Protein AF-A0A2V1AKD6-F1 (afdb_monomer)

Mean predicted aligned error: 15.23 Å

Nearest PDB structures (foldseek):
  8qah-assembly2_B  TM=4.563E-01  e=3.658E+00  synthetic construct
  8qah-assembly1_A  TM=4.554E-01  e=5.773E+00  synthetic construct
  6d5k-assembly1_A  TM=1.851E-01  e=7.225E-01  Homo sapiens
  8jd0-assembly1_3  TM=2.237E-01  e=1.545E+00  Homo sapiens

Sequence (235 aa):
MRSYTVERVPPPSRPYFGRFLFFSFIGTLVLFNVVLLSYLVEVKSNASMSTASITHKGPNHTDPKLVKCLEEYTRKLDLSKCGVNEDVQLFETLESIHETYSEALKIVPLKWYHAQSGLESPSNCQKFILPELDDFTELVKTVIREFSSAQHAVDNLEFIEASKKPDSFHSVRSVVAAKCKIWGMVSHTNDLVKRFETSVRMNDIEIATSTLWQILEASTFTRFTALLGKPNLEV

Radius of gyration: 28.09 Å; Cα contacts (8 Å, |Δi|>4): 185; chains: 1; bounding box: 47×87×91 Å

Secondary structure (DSSP, 8-state):
--------PPPPPTHHHHHHHHHHHHHHHHHHHHHHHHHHHHHHHHHHHHHHTTT--PPPTT-HHHHHHHHHHHHHTTGGG--------HHHHHHHHHHHHHHHHHTS-GGGTT-B---SS--HHHHHHSPP--BHHHHHHHHHHHHHHHHHHHHTTTT--------STT---SHHHHHHHHHHHHHHHHHHHHHHHHHHHTT-HHHHHHHHHHHHHHHHHHHHHHHTTS-----

pLDDT: mean 71.64, std 19.09, range [25.83, 95.94]

Foldseek 3Di:
DDDDDDDDDDDDDPPVVVVVVVVVVVVVVVVVVVVVVVVVVVVVVVVVVVVVVPPDPFDDLPDVLLVVLLVVVCVVLVLLPQDDPDPDPLLVLLVVLLVLLVVLVVLADPVQFFPFLAADPDDPNLVVGPDGDGGPNRLSVLLNVLSVLLSVLQVCLVVQDQDDDDDDPPRPNDSSSLVRSLVSLSVVLSVLSVQLSVCSVVVNSNSNSNSSSSNSVSSSSSNSSSCNSDDDPDD

Structure (mmCIF, N/CA/C/O backbone):
data_AF-A0A2V1AKD6-F1
#
_entry.id   AF-A0A2V1AKD6-F1
#
loop_
_atom_site.group_PDB
_atom_site.id
_atom_site.type_symbol
_atom_site.label_atom_id
_atom_site.label_alt_id
_atom_site.label_comp_id
_atom_site.label_asym_id
_atom_site.label_entity_id
_atom_site.label_seq_id
_atom_site.pdbx_PDB_ins_code
_atom_site.Cartn_x
_atom_site.Cartn_y
_atom_site.Cartn_z
_atom_site.occupancy
_atom_site.B_iso_or_equiv
_atom_site.auth_seq_id
_atom_site.auth_comp_id
_atom_site.auth_asym_id
_atom_site.auth_atom_id
_atom_site.pdbx_PDB_model_num
ATOM 1 N N . MET A 1 1 ? -13.078 69.649 68.044 1.00 37.91 1 MET A N 1
ATOM 2 C CA . MET A 1 1 ? -12.135 69.027 67.088 1.00 37.91 1 MET A CA 1
ATOM 3 C C . MET A 1 1 ? -12.756 67.728 66.591 1.00 37.91 1 MET A C 1
ATOM 5 O O . MET A 1 1 ? -13.088 66.898 67.423 1.00 37.91 1 MET A O 1
ATOM 9 N N . ARG A 1 2 ? -13.010 67.580 65.282 1.00 41.47 2 ARG A N 1
ATOM 10 C CA . ARG A 1 2 ? -13.513 66.322 64.696 1.00 41.47 2 ARG A CA 1
ATOM 11 C C . ARG A 1 2 ? -12.317 65.440 64.335 1.00 41.47 2 ARG A C 1
ATOM 13 O O . ARG A 1 2 ? -11.479 65.860 63.544 1.00 41.47 2 ARG A O 1
ATOM 20 N N . SER A 1 3 ? -12.233 64.256 64.933 1.00 42.75 3 SER A N 1
ATOM 21 C CA . SER A 1 3 ? -11.240 63.237 64.595 1.00 42.75 3 SER A CA 1
ATOM 22 C C . SER A 1 3 ? -11.700 62.468 63.357 1.00 42.75 3 SER A C 1
ATOM 24 O O . SER A 1 3 ? -12.740 61.813 63.393 1.00 42.75 3 SER A O 1
ATOM 26 N N . TYR A 1 4 ? -10.930 62.531 62.275 1.00 47.09 4 TYR A N 1
ATOM 27 C CA . TYR A 1 4 ? -11.087 61.617 61.148 1.00 47.09 4 TYR A CA 1
ATOM 28 C C . TYR A 1 4 ? -10.270 60.357 61.436 1.00 47.09 4 TYR A C 1
ATOM 30 O O . TYR A 1 4 ? -9.043 60.411 61.524 1.00 47.09 4 TYR A O 1
ATOM 38 N N . THR A 1 5 ? -10.939 59.223 61.612 1.00 50.12 5 THR A N 1
ATOM 39 C CA . THR A 1 5 ? -10.294 57.909 61.601 1.00 50.12 5 THR A CA 1
ATOM 40 C C . THR A 1 5 ? -9.961 57.541 60.160 1.00 50.12 5 THR A C 1
ATOM 42 O O . THR A 1 5 ? -10.856 57.299 59.356 1.00 50.12 5 THR A O 1
ATOM 45 N N . VAL A 1 6 ? -8.669 57.522 59.829 1.00 55.16 6 VAL A N 1
ATOM 46 C CA . VAL A 1 6 ? -8.166 56.953 58.573 1.00 55.16 6 VAL A CA 1
ATOM 47 C C . VAL A 1 6 ? -8.279 55.435 58.680 1.00 55.16 6 VAL A C 1
ATOM 49 O O . VAL A 1 6 ? -7.558 54.806 59.456 1.00 55.16 6 VAL A O 1
ATOM 52 N N . GLU A 1 7 ? -9.203 54.854 57.924 1.00 49.88 7 GLU A N 1
ATOM 53 C CA . GLU A 1 7 ? -9.370 53.408 57.821 1.00 49.88 7 GLU A CA 1
ATOM 54 C C . GLU A 1 7 ? -8.156 52.824 57.079 1.00 49.88 7 GLU A C 1
ATOM 56 O O . GLU A 1 7 ? -7.954 53.049 55.885 1.00 49.88 7 GLU A O 1
ATOM 61 N N . ARG A 1 8 ? -7.272 52.130 57.807 1.00 54.88 8 ARG A N 1
ATOM 62 C CA . ARG A 1 8 ? -6.141 51.418 57.200 1.00 54.88 8 ARG A CA 1
ATOM 63 C C . ARG A 1 8 ? -6.664 50.124 56.586 1.00 54.88 8 ARG A C 1
ATOM 65 O O . ARG A 1 8 ? -6.959 49.178 57.312 1.00 54.88 8 ARG A O 1
ATOM 72 N N . VAL A 1 9 ? -6.739 50.081 55.257 1.00 57.94 9 VAL A N 1
ATOM 73 C CA . VAL A 1 9 ? -6.980 48.845 54.500 1.00 57.94 9 VAL A CA 1
ATOM 74 C C . VAL A 1 9 ? -5.897 47.824 54.889 1.00 57.94 9 VAL A C 1
ATOM 76 O O . VAL A 1 9 ? -4.709 48.162 54.834 1.00 57.94 9 VAL A O 1
ATOM 79 N N . PRO A 1 10 ? -6.255 46.602 55.326 1.00 57.09 10 PRO A N 1
ATOM 80 C CA . PRO A 1 10 ? -5.264 45.598 55.690 1.00 57.09 10 PRO A CA 1
ATOM 81 C C . PRO A 1 10 ? -4.420 45.229 54.459 1.00 57.09 10 PRO A C 1
ATOM 83 O O . PRO A 1 10 ? -4.948 45.210 53.343 1.00 57.09 10 PRO A O 1
ATOM 86 N N . PRO A 1 11 ? -3.116 44.930 54.624 1.00 60.69 11 PRO A N 1
ATOM 87 C CA . PRO A 1 11 ? -2.287 44.509 53.502 1.00 60.69 11 PRO A CA 1
ATOM 88 C C . PRO A 1 11 ? -2.920 43.271 52.854 1.00 60.69 11 PRO A C 1
ATOM 90 O O . PRO A 1 11 ? -3.439 42.417 53.586 1.00 60.69 11 PRO A O 1
ATOM 93 N N . PRO A 1 12 ? -2.902 43.155 51.511 1.00 55.72 12 PRO A N 1
ATOM 94 C CA . PRO A 1 12 ? -3.456 41.995 50.836 1.00 55.72 12 PRO A CA 1
ATOM 95 C C . PRO A 1 12 ? -2.812 40.761 51.451 1.00 55.72 12 PRO A C 1
ATOM 97 O O . PRO A 1 12 ? -1.588 40.622 51.520 1.00 55.72 12 PRO A O 1
ATOM 100 N N . SER A 1 13 ? -3.670 39.923 52.016 1.00 55.91 13 SER A N 1
ATOM 101 C CA . SER A 1 13 ? -3.254 38.743 52.739 1.00 55.91 13 SER A CA 1
ATOM 102 C C . SER A 1 13 ? -2.339 37.903 51.835 1.00 55.91 13 SER A C 1
ATOM 104 O O . SER A 1 13 ? -2.512 37.807 50.616 1.00 55.91 13 SER A O 1
ATOM 106 N N . ARG A 1 14 ? -1.361 37.239 52.451 1.00 55.81 14 ARG A N 1
ATOM 107 C CA . ARG A 1 14 ? -0.392 36.358 51.788 1.00 55.81 14 ARG A CA 1
ATOM 108 C C . ARG A 1 14 ? -0.949 35.073 51.113 1.00 55.81 14 ARG A C 1
ATOM 110 O O . ARG A 1 14 ? -0.137 34.421 50.456 1.00 55.81 14 ARG A O 1
ATOM 117 N N . PRO A 1 15 ? -2.237 34.637 51.190 1.00 59.19 15 PRO A N 1
ATOM 118 C CA . PRO A 1 15 ? -2.616 33.340 50.632 1.00 59.19 15 PRO A CA 1
ATOM 119 C C . PRO A 1 15 ? -2.745 33.332 49.103 1.00 59.19 15 PRO A C 1
ATOM 121 O O . PRO A 1 15 ? -2.772 32.252 48.520 1.00 59.19 15 PRO A O 1
ATOM 124 N N . TYR A 1 16 ? -2.785 34.486 48.429 1.00 58.47 16 TYR A N 1
ATOM 125 C CA . TYR A 1 16 ? -2.881 34.529 46.963 1.00 58.47 16 TYR A CA 1
ATOM 126 C C . TYR A 1 16 ? -1.567 34.161 46.267 1.00 58.47 16 TYR A C 1
ATOM 128 O O . TYR A 1 16 ? -1.588 33.421 45.288 1.00 58.47 16 TYR A O 1
ATOM 136 N N . PHE A 1 17 ? -0.424 34.592 46.807 1.00 62.88 17 PHE A N 1
ATOM 137 C CA . PHE A 1 17 ? 0.888 34.265 46.240 1.00 62.88 17 PHE A CA 1
ATOM 138 C C . PHE A 1 17 ? 1.217 32.773 46.393 1.00 62.88 17 PHE A C 1
ATOM 140 O O . PHE A 1 17 ? 1.653 32.135 45.441 1.00 62.88 17 PHE A O 1
ATOM 147 N N . GLY A 1 18 ? 0.913 32.182 47.556 1.00 66.50 18 GLY A N 1
ATOM 148 C CA . GLY A 1 18 ? 1.082 30.741 47.776 1.00 66.50 18 GLY A CA 1
ATOM 149 C C . GLY A 1 18 ? 0.199 29.890 46.857 1.00 66.50 18 GLY A C 1
ATOM 150 O O . GLY A 1 18 ? 0.670 28.907 46.290 1.00 66.50 18 GLY A O 1
ATOM 151 N N . ARG A 1 19 ? -1.060 30.299 46.640 1.00 69.12 19 ARG A N 1
ATOM 152 C CA . ARG A 1 19 ? -1.965 29.626 45.692 1.00 69.12 19 ARG A CA 1
ATOM 153 C C . ARG A 1 19 ? -1.480 29.761 44.247 1.00 69.12 19 ARG A C 1
ATOM 155 O O . ARG A 1 19 ? -1.474 28.772 43.526 1.00 69.12 19 ARG A O 1
ATOM 162 N N . PHE A 1 20 ? -1.027 30.946 43.839 1.00 71.56 20 PHE A N 1
ATOM 163 C CA . PHE A 1 20 ? -0.491 31.182 42.496 1.00 71.56 20 PHE A CA 1
ATOM 164 C C . PHE A 1 20 ? 0.760 30.339 42.205 1.00 71.56 20 PHE A C 1
ATOM 166 O O . PHE A 1 20 ? 0.850 29.717 41.145 1.00 71.56 20 PHE A O 1
ATOM 173 N N . LEU A 1 21 ? 1.691 30.253 43.161 1.00 75.75 21 LEU A N 1
ATOM 174 C CA . LEU A 1 21 ? 2.875 29.399 43.039 1.00 75.75 21 LEU A CA 1
ATOM 175 C C . LEU A 1 21 ? 2.508 27.913 42.965 1.00 75.75 21 LEU A C 1
ATOM 177 O O . LEU A 1 21 ? 3.083 27.185 42.160 1.00 75.75 21 LEU A O 1
ATOM 181 N N . PHE A 1 22 ? 1.520 27.470 43.747 1.00 74.50 22 PHE A N 1
ATOM 182 C CA . PHE A 1 22 ? 1.052 26.085 43.726 1.00 74.50 22 PHE A CA 1
ATOM 183 C C . PHE A 1 22 ? 0.417 25.702 42.380 1.00 74.50 22 PHE A C 1
ATOM 185 O O . PHE A 1 22 ? 0.776 24.678 41.801 1.00 74.50 22 PHE A O 1
ATOM 192 N N . PHE A 1 23 ? -0.466 26.544 41.831 1.00 74.25 23 PHE A N 1
ATOM 193 C CA . PHE A 1 23 ? -1.059 26.301 40.510 1.00 74.25 23 PHE A CA 1
ATOM 194 C C . PHE A 1 23 ? -0.024 26.366 39.383 1.00 74.25 23 PHE A C 1
ATOM 196 O O . PHE A 1 23 ? -0.079 25.553 38.463 1.00 74.25 23 PHE A O 1
ATOM 203 N N . SER A 1 24 ? 0.952 27.271 39.479 1.00 74.56 24 SER A N 1
ATOM 204 C CA . SER A 1 24 ? 2.044 27.361 38.502 1.00 74.56 24 SER A CA 1
ATOM 205 C C . SER A 1 24 ? 2.930 26.113 38.524 1.00 74.56 24 SER A C 1
ATOM 207 O O . SER A 1 24 ? 3.295 25.613 37.465 1.00 74.56 24 SER A O 1
ATOM 209 N N . PHE A 1 25 ? 3.222 25.572 39.713 1.00 79.38 25 PHE A N 1
ATOM 210 C CA . PHE A 1 25 ? 4.002 24.343 39.882 1.00 79.38 25 PHE A CA 1
ATOM 211 C C . PHE A 1 25 ? 3.276 23.101 39.344 1.00 79.38 25 PHE A C 1
ATOM 213 O O . PHE A 1 25 ? 3.885 22.250 38.697 1.00 79.38 25 PHE A O 1
ATOM 220 N N . ILE A 1 26 ? 1.960 23.003 39.556 1.00 80.81 26 ILE A N 1
ATOM 221 C CA . ILE A 1 26 ? 1.153 21.933 38.953 1.00 80.81 26 ILE A CA 1
ATOM 222 C C . ILE A 1 26 ? 1.134 22.075 37.427 1.00 80.81 26 ILE A C 1
ATOM 224 O O . ILE A 1 26 ? 1.314 21.086 36.721 1.00 80.81 26 ILE A O 1
ATOM 228 N N . GLY A 1 27 ? 0.964 23.295 36.910 1.00 76.56 27 GLY A N 1
ATOM 229 C CA . GLY A 1 27 ? 0.963 23.558 35.470 1.00 76.56 27 GLY A CA 1
ATOM 230 C C . GLY A 1 27 ? 2.273 23.153 34.790 1.00 76.56 27 GLY A C 1
ATOM 231 O O . GLY A 1 27 ? 2.246 22.491 33.752 1.00 76.56 27 GLY A O 1
ATOM 232 N N . THR A 1 28 ? 3.421 23.473 35.393 1.00 81.88 28 THR A N 1
ATOM 233 C CA . THR A 1 28 ? 4.727 23.050 34.868 1.00 81.88 28 THR A CA 1
ATOM 234 C C . THR A 1 28 ? 4.947 21.547 34.981 1.00 81.88 28 THR A C 1
ATOM 236 O O . THR A 1 28 ? 5.500 20.969 34.050 1.00 81.88 28 THR A O 1
ATOM 239 N N . LEU A 1 29 ? 4.477 20.885 36.043 1.00 78.81 29 LEU A N 1
ATOM 240 C CA . LEU A 1 29 ? 4.522 19.421 36.136 1.00 78.81 29 LEU A CA 1
ATOM 241 C C . LEU A 1 29 ? 3.675 18.743 35.054 1.00 78.81 29 LEU A C 1
ATOM 243 O O . LEU A 1 29 ? 4.110 17.744 34.483 1.00 78.81 29 LEU A O 1
ATOM 247 N N . VAL A 1 30 ? 2.488 19.270 34.747 1.00 77.38 30 VAL A N 1
ATOM 248 C CA . VAL A 1 30 ? 1.640 18.736 33.670 1.00 77.38 30 VAL A CA 1
ATOM 249 C C . VAL A 1 30 ? 2.313 18.938 32.315 1.00 77.38 30 VAL A C 1
ATOM 251 O O . VAL A 1 30 ? 2.429 17.980 31.556 1.00 77.38 30 VAL A O 1
ATOM 254 N N . LEU A 1 31 ? 2.828 20.138 32.031 1.00 75.88 31 LEU A N 1
ATOM 255 C CA . LEU A 1 31 ? 3.564 20.412 30.792 1.00 75.88 31 LEU A CA 1
ATOM 256 C C . LEU A 1 31 ? 4.807 19.531 30.657 1.00 75.88 31 LEU A C 1
ATOM 258 O O . LEU A 1 31 ? 5.043 18.974 29.590 1.00 75.88 31 LEU A O 1
ATOM 262 N N . PHE A 1 32 ? 5.568 19.352 31.737 1.00 79.88 32 PHE A N 1
ATOM 263 C CA . PHE A 1 32 ? 6.732 18.475 31.744 1.00 79.88 32 PHE A CA 1
ATOM 264 C C . PHE A 1 32 ? 6.335 17.028 31.455 1.00 79.88 32 PHE A C 1
ATOM 266 O O . PHE A 1 32 ? 6.971 16.395 30.624 1.00 79.88 32 PHE A O 1
ATOM 273 N N . ASN A 1 33 ? 5.255 16.522 32.060 1.00 70.88 33 ASN A N 1
ATOM 274 C CA . ASN A 1 33 ? 4.749 15.181 31.762 1.00 70.88 33 ASN A CA 1
ATOM 275 C C . ASN A 1 33 ? 4.285 15.048 30.310 1.00 70.88 33 ASN A C 1
ATOM 277 O O . ASN A 1 33 ? 4.596 14.041 29.689 1.00 70.88 33 ASN A O 1
ATOM 281 N N . VAL A 1 34 ? 3.599 16.047 29.748 1.00 71.81 34 VAL A N 1
ATOM 282 C CA . VAL A 1 34 ? 3.178 16.030 28.336 1.00 71.81 34 VAL A CA 1
ATOM 283 C C . VAL A 1 34 ? 4.392 16.017 27.407 1.00 71.81 34 VAL A C 1
ATOM 285 O O . VAL A 1 34 ? 4.443 15.198 26.496 1.00 71.81 34 VAL A O 1
ATOM 288 N N . VAL A 1 35 ? 5.400 16.856 27.663 1.00 73.00 35 VAL A N 1
ATOM 289 C CA . VAL A 1 35 ? 6.643 16.883 26.875 1.00 73.00 35 VAL 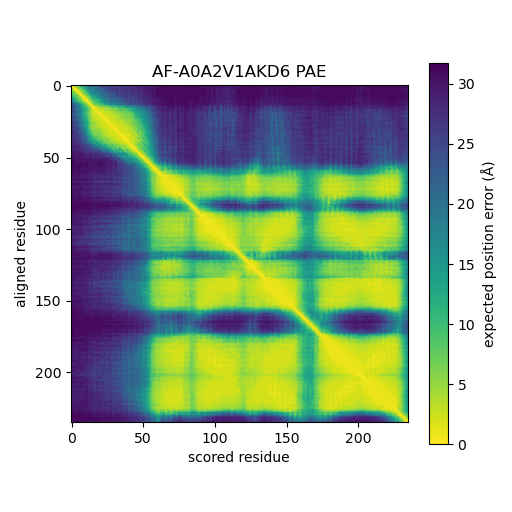A CA 1
ATOM 290 C C . VAL A 1 35 ? 7.409 15.567 27.009 1.00 73.00 35 VAL A C 1
ATOM 292 O O . VAL A 1 35 ? 7.873 15.032 26.006 1.00 73.00 35 VAL A O 1
ATOM 295 N N . LEU A 1 36 ? 7.503 15.009 28.220 1.00 70.19 36 LEU A N 1
ATOM 296 C CA . LEU A 1 36 ? 8.157 13.722 28.446 1.00 70.19 36 LEU A CA 1
ATOM 297 C C . LEU A 1 36 ? 7.414 12.590 27.734 1.00 70.19 36 LEU A C 1
ATOM 299 O O . LEU A 1 36 ? 8.053 11.701 27.181 1.00 70.19 36 LEU A O 1
ATOM 303 N N . LEU A 1 37 ? 6.078 12.625 27.724 1.00 62.94 37 LEU A N 1
ATOM 304 C CA . LEU A 1 37 ? 5.254 11.638 27.035 1.00 62.94 37 LEU A CA 1
ATOM 305 C C . LEU A 1 37 ? 5.432 11.747 25.520 1.00 62.94 37 LEU A C 1
ATOM 307 O O . LEU A 1 37 ? 5.656 10.726 24.880 1.00 62.94 37 LEU A O 1
ATOM 311 N N . SER A 1 38 ? 5.412 12.959 24.958 1.00 57.41 38 SER A N 1
ATOM 312 C CA . SER A 1 38 ? 5.691 13.196 23.536 1.00 57.41 38 SER A CA 1
ATOM 313 C C . SER A 1 38 ? 7.089 12.717 23.154 1.00 57.41 38 SER A C 1
ATOM 315 O O . SER A 1 38 ? 7.231 11.985 22.182 1.00 57.41 38 SER A O 1
ATOM 317 N N . TYR A 1 39 ? 8.104 13.033 23.964 1.00 66.25 39 TYR A N 1
ATOM 318 C CA . TYR A 1 39 ? 9.476 12.584 23.735 1.00 66.25 39 TYR A CA 1
ATOM 319 C C . TYR A 1 39 ? 9.611 11.060 23.848 1.00 66.25 39 TYR A C 1
ATOM 321 O O . TYR A 1 39 ? 10.259 10.430 23.020 1.00 66.25 39 TYR A O 1
ATOM 329 N N . LEU A 1 40 ? 8.970 10.427 24.835 1.00 52.31 40 LEU A N 1
ATOM 330 C CA . LEU A 1 40 ? 8.971 8.968 24.974 1.00 52.31 40 LEU A CA 1
ATOM 331 C C . LEU A 1 40 ? 8.215 8.279 23.832 1.00 52.31 40 LEU A C 1
ATOM 333 O O . LEU A 1 40 ? 8.649 7.218 23.384 1.00 52.31 40 LEU A O 1
ATOM 337 N N . VAL A 1 41 ? 7.117 8.862 23.347 1.00 53.81 41 VAL A N 1
ATOM 338 C CA . VAL A 1 41 ? 6.386 8.379 22.166 1.00 53.81 41 VAL A CA 1
ATOM 339 C C . VAL A 1 41 ? 7.255 8.510 20.920 1.00 53.81 41 VAL A C 1
ATOM 341 O O . VAL A 1 41 ? 7.367 7.545 20.170 1.00 53.81 41 VAL A O 1
ATOM 344 N N . GLU A 1 42 ? 7.930 9.641 20.735 1.00 41.19 42 GLU A N 1
ATOM 345 C CA . GLU A 1 42 ? 8.815 9.894 19.599 1.00 41.19 42 GLU A CA 1
ATOM 346 C C . GLU A 1 42 ? 10.028 8.951 19.615 1.00 41.19 42 GLU A C 1
ATOM 348 O O . GLU A 1 42 ? 10.274 8.251 18.633 1.00 41.19 42 GLU A O 1
ATOM 353 N N . VAL A 1 43 ? 10.707 8.801 20.759 1.00 51.06 43 VAL A N 1
ATOM 354 C CA . VAL A 1 43 ? 11.830 7.862 20.935 1.00 51.06 43 VAL A CA 1
ATOM 355 C C . VAL A 1 43 ? 11.384 6.412 20.759 1.00 51.06 43 VAL A C 1
ATOM 357 O O . VAL A 1 43 ? 12.085 5.642 20.106 1.00 51.06 43 VAL A O 1
ATOM 360 N N . LYS A 1 44 ? 10.216 6.015 21.282 1.00 37.19 44 LYS A N 1
ATOM 361 C CA . LYS A 1 44 ? 9.680 4.658 21.090 1.00 37.19 44 LYS A CA 1
ATOM 362 C C . LYS A 1 44 ? 9.237 4.422 19.646 1.00 37.19 44 LYS A C 1
ATOM 364 O O . LYS A 1 44 ? 9.413 3.311 19.155 1.00 37.19 44 LYS A O 1
ATOM 369 N N . SER A 1 45 ? 8.717 5.437 18.954 1.00 40.75 45 SER A N 1
ATOM 370 C CA . SER A 1 45 ? 8.376 5.353 17.529 1.00 40.75 45 SER A CA 1
ATOM 371 C C . SER A 1 45 ? 9.632 5.214 16.668 1.00 40.75 45 SER A C 1
ATOM 373 O O . SER A 1 45 ? 9.689 4.316 15.836 1.00 40.75 45 SER A O 1
ATOM 375 N N . ASN A 1 46 ? 10.687 5.976 16.967 1.00 36.66 46 ASN A N 1
ATOM 376 C CA . ASN A 1 46 ? 11.966 5.923 16.263 1.00 36.66 46 ASN A CA 1
ATOM 377 C C . ASN A 1 46 ? 12.718 4.619 16.550 1.00 36.66 46 ASN A C 1
ATOM 379 O O . ASN A 1 46 ? 13.269 4.012 15.636 1.00 36.66 46 ASN A O 1
ATOM 383 N N . ALA A 1 47 ? 12.694 4.139 17.797 1.00 36.22 47 ALA A N 1
ATOM 384 C CA . ALA A 1 47 ? 13.275 2.852 18.174 1.00 36.22 47 ALA A CA 1
ATOM 385 C C . ALA A 1 47 ? 12.474 1.667 17.610 1.00 36.22 47 ALA A C 1
ATOM 387 O O . ALA A 1 47 ? 13.062 0.668 17.208 1.00 36.22 47 ALA A O 1
ATOM 388 N N . SER A 1 48 ? 11.143 1.770 17.530 1.00 33.09 48 SER A N 1
ATOM 389 C CA . SER A 1 48 ? 10.282 0.776 16.873 1.00 33.09 48 SER A CA 1
ATOM 390 C C . SER A 1 48 ? 10.461 0.787 15.354 1.00 33.09 48 SER A C 1
ATOM 392 O O . SER A 1 48 ? 10.446 -0.281 14.750 1.00 33.09 48 SER A O 1
ATOM 394 N N . MET A 1 49 ? 10.655 1.956 14.735 1.00 30.61 49 MET A N 1
ATOM 395 C CA . MET A 1 49 ? 10.991 2.078 13.313 1.00 30.61 49 MET A CA 1
ATOM 396 C C . MET A 1 49 ? 12.390 1.526 13.022 1.00 30.61 49 MET A C 1
ATOM 398 O O . MET A 1 49 ? 12.575 0.883 11.990 1.00 30.61 49 MET A O 1
ATOM 402 N N . SER A 1 50 ? 13.359 1.710 13.927 1.00 25.83 50 SER A N 1
ATOM 403 C CA . SER A 1 50 ? 14.731 1.218 13.747 1.00 25.83 50 SER A CA 1
ATOM 404 C C . SER A 1 50 ? 14.908 -0.268 14.066 1.00 25.83 50 SER A C 1
ATOM 406 O O . SER A 1 50 ? 15.764 -0.910 13.473 1.00 25.83 50 SER A O 1
ATOM 408 N N . THR A 1 51 ? 14.096 -0.852 14.951 1.00 27.66 51 THR A N 1
ATOM 409 C CA . THR A 1 51 ? 14.137 -2.301 15.230 1.00 27.66 51 THR A CA 1
ATOM 410 C C . THR A 1 51 ? 13.306 -3.114 14.242 1.00 27.66 51 THR A C 1
ATOM 412 O O . THR A 1 51 ? 13.732 -4.199 13.854 1.00 27.66 51 THR A O 1
ATOM 415 N N . ALA A 1 52 ? 12.192 -2.579 13.731 1.00 31.25 52 ALA A N 1
ATOM 416 C CA . ALA A 1 52 ? 11.438 -3.222 12.651 1.00 31.25 52 ALA A CA 1
ATOM 417 C C . ALA A 1 52 ? 12.127 -3.110 11.275 1.00 31.25 52 ALA A C 1
ATOM 419 O O . ALA A 1 52 ? 11.780 -3.852 10.354 1.00 31.25 52 ALA A O 1
ATOM 420 N N . SER A 1 53 ? 13.101 -2.204 11.101 1.00 30.45 53 SER A N 1
ATOM 421 C CA . SER A 1 53 ? 13.892 -2.117 9.861 1.00 30.45 53 SER A CA 1
ATOM 422 C C . SER A 1 53 ? 14.938 -3.231 9.724 1.00 30.45 53 SER A C 1
ATOM 424 O O . SER A 1 53 ? 15.446 -3.445 8.626 1.00 30.45 53 SER A O 1
ATOM 426 N N . ILE A 1 54 ? 15.240 -3.969 10.799 1.00 33.09 54 ILE A N 1
ATOM 427 C CA . ILE A 1 54 ? 16.346 -4.938 10.820 1.00 33.09 54 ILE A CA 1
ATOM 428 C C . ILE A 1 54 ? 15.905 -6.357 10.419 1.00 33.09 54 ILE A C 1
ATOM 430 O O . ILE A 1 54 ? 16.741 -7.146 9.981 1.00 33.09 54 ILE A O 1
ATOM 434 N N . THR A 1 55 ? 14.619 -6.708 10.498 1.00 30.53 55 THR A N 1
ATOM 435 C CA . THR A 1 55 ? 14.189 -8.111 10.321 1.00 30.53 55 THR A CA 1
ATOM 436 C C . THR A 1 55 ? 13.647 -8.483 8.946 1.00 30.53 55 THR A C 1
ATOM 438 O O . THR A 1 55 ? 13.674 -9.665 8.621 1.00 30.53 55 THR A O 1
ATOM 441 N N . HIS A 1 56 ? 13.254 -7.532 8.093 1.00 39.59 56 HIS A N 1
ATOM 442 C CA . HIS A 1 56 ? 12.841 -7.849 6.718 1.00 39.59 56 HIS A CA 1
ATOM 443 C C . HIS A 1 56 ? 13.794 -7.204 5.716 1.00 39.59 56 HIS A C 1
ATOM 445 O O . HIS A 1 56 ? 13.545 -6.115 5.199 1.00 39.59 56 HIS A O 1
ATOM 451 N N . LYS A 1 57 ? 14.915 -7.885 5.437 1.00 45.53 57 LYS A N 1
ATOM 452 C CA . LYS A 1 57 ? 15.649 -7.648 4.189 1.00 45.53 57 LYS A CA 1
ATOM 453 C C . LYS A 1 57 ? 14.675 -7.988 3.064 1.00 45.53 57 LYS A C 1
ATOM 455 O O . LYS A 1 57 ? 14.436 -9.163 2.803 1.00 45.53 57 LYS A O 1
ATOM 460 N N . GLY A 1 58 ? 14.066 -6.962 2.468 1.00 52.22 58 GLY A N 1
ATOM 461 C CA . GLY A 1 58 ? 13.186 -7.123 1.315 1.00 52.22 58 GLY A CA 1
ATOM 462 C C . GLY A 1 58 ? 13.851 -7.991 0.237 1.00 52.22 58 GLY A C 1
ATOM 463 O O . GLY A 1 58 ? 15.083 -8.076 0.191 1.00 52.22 58 GLY A O 1
ATOM 464 N N . PRO A 1 59 ? 13.059 -8.673 -0.603 1.00 56.22 59 PRO A N 1
ATOM 465 C CA . PRO A 1 59 ? 13.588 -9.650 -1.543 1.00 56.22 59 PRO A CA 1
ATOM 466 C C . PRO A 1 59 ? 14.630 -9.003 -2.465 1.00 56.22 59 PRO A C 1
ATOM 468 O O . PRO A 1 59 ? 14.461 -7.870 -2.919 1.00 56.22 59 PRO A O 1
ATOM 471 N N . ASN A 1 60 ? 15.729 -9.725 -2.704 1.00 63.53 60 ASN A N 1
ATOM 472 C CA . ASN A 1 60 ? 16.825 -9.267 -3.555 1.00 63.53 60 ASN A CA 1
ATOM 473 C C . ASN A 1 60 ? 16.274 -8.924 -4.945 1.00 63.53 60 ASN A C 1
ATOM 475 O O . ASN A 1 60 ? 15.595 -9.743 -5.566 1.00 63.53 60 ASN A O 1
ATOM 479 N N . HIS A 1 61 ? 16.590 -7.729 -5.446 1.00 59.88 61 HIS A N 1
ATOM 480 C CA . HIS A 1 61 ? 16.061 -7.225 -6.711 1.00 59.88 61 HIS A CA 1
ATOM 481 C C . HIS A 1 61 ? 16.501 -8.038 -7.939 1.00 59.88 61 HIS A C 1
ATOM 483 O O . HIS A 1 61 ? 15.942 -7.889 -9.023 1.00 59.88 61 HIS A O 1
ATOM 489 N N . THR A 1 62 ? 17.481 -8.923 -7.768 1.00 62.09 62 THR A N 1
ATOM 490 C CA . THR A 1 62 ? 17.965 -9.851 -8.798 1.00 62.09 62 THR A CA 1
ATOM 491 C C . THR A 1 62 ? 17.372 -11.263 -8.693 1.00 62.09 62 THR A C 1
ATOM 493 O O . THR A 1 62 ? 17.716 -12.124 -9.502 1.00 62.09 62 THR A O 1
ATOM 496 N N . ASP A 1 63 ? 16.477 -11.529 -7.732 1.00 70.06 63 ASP A N 1
ATOM 497 C CA . ASP A 1 63 ? 15.882 -12.858 -7.554 1.00 70.06 63 ASP A CA 1
ATOM 498 C C . ASP A 1 63 ? 14.903 -13.194 -8.706 1.00 70.06 63 ASP A C 1
ATOM 500 O O . ASP A 1 63 ? 13.903 -12.493 -8.903 1.00 70.06 63 ASP A O 1
ATOM 504 N N . PRO A 1 64 ? 15.119 -14.290 -9.457 1.00 72.31 64 PRO A N 1
ATOM 505 C CA . PRO A 1 64 ? 14.240 -14.681 -10.559 1.00 72.31 64 PRO A CA 1
ATOM 506 C C . PRO A 1 64 ? 12.801 -14.996 -10.118 1.00 72.31 64 PRO A C 1
ATOM 508 O O . PRO A 1 64 ? 11.870 -14.821 -10.908 1.00 72.31 64 PRO A O 1
ATOM 511 N N . LYS A 1 65 ? 12.578 -15.432 -8.870 1.00 77.56 65 LYS A N 1
ATOM 512 C CA . LYS A 1 65 ? 11.221 -15.637 -8.333 1.00 77.56 65 LYS A CA 1
ATOM 513 C C . LYS A 1 65 ? 10.488 -14.313 -8.155 1.00 77.56 65 LYS A C 1
ATOM 515 O O . LYS A 1 65 ? 9.297 -14.244 -8.453 1.00 77.56 65 LYS A O 1
ATOM 520 N N . LEU A 1 66 ? 11.193 -13.267 -7.725 1.00 75.69 66 LEU A N 1
ATOM 521 C CA . LEU A 1 66 ? 10.629 -11.926 -7.581 1.00 75.69 66 LEU A CA 1
ATOM 522 C C . LEU A 1 66 ? 10.227 -11.351 -8.945 1.00 75.69 66 LEU A C 1
ATOM 524 O O . LEU A 1 66 ? 9.121 -10.830 -9.088 1.00 75.69 66 LEU A O 1
ATOM 528 N N . VAL A 1 67 ? 11.078 -11.522 -9.962 1.00 76.00 67 VAL A N 1
ATOM 529 C CA . VAL A 1 67 ? 10.777 -11.111 -11.346 1.00 76.00 67 VAL A CA 1
ATOM 530 C C . VAL A 1 67 ? 9.536 -11.831 -11.878 1.00 76.00 67 VAL A C 1
ATOM 532 O O . VAL A 1 67 ? 8.644 -11.186 -12.426 1.00 76.00 67 VAL A O 1
ATOM 535 N N . LYS A 1 68 ? 9.419 -13.144 -11.650 1.00 81.25 68 LYS A N 1
ATOM 536 C CA . LYS A 1 68 ? 8.230 -13.917 -12.039 1.00 81.25 68 LYS A CA 1
ATOM 537 C C . LYS A 1 68 ? 6.960 -13.450 -11.316 1.00 81.25 68 LYS A C 1
ATOM 539 O O . LYS A 1 68 ? 5.882 -13.399 -11.900 1.00 81.25 68 LYS A O 1
ATOM 544 N N . CYS A 1 69 ? 7.066 -13.085 -10.045 1.00 84.50 69 CYS A N 1
ATOM 545 C CA . CYS A 1 69 ? 5.927 -12.545 -9.315 1.00 84.50 69 CYS A CA 1
ATOM 546 C C . CYS A 1 69 ? 5.499 -11.170 -9.830 1.00 84.50 69 CYS A C 1
ATOM 548 O O . CYS A 1 69 ? 4.305 -10.918 -9.996 1.00 84.50 69 CYS A O 1
ATOM 550 N N . LEU A 1 70 ? 6.466 -10.316 -10.169 1.00 82.12 70 LEU A N 1
ATOM 551 C CA . LEU A 1 70 ? 6.200 -9.038 -10.818 1.00 82.12 70 LEU A CA 1
ATOM 552 C C . LEU A 1 70 ? 5.541 -9.228 -12.197 1.00 82.12 70 LEU A C 1
ATOM 554 O O . LEU A 1 70 ? 4.629 -8.485 -12.556 1.00 82.12 70 LEU A O 1
ATOM 558 N N . GLU A 1 71 ? 5.961 -10.229 -12.971 1.00 79.38 71 GLU A N 1
ATOM 559 C CA . GLU A 1 71 ? 5.324 -10.615 -14.239 1.00 79.38 71 GLU A CA 1
ATOM 560 C C . GLU A 1 71 ? 3.855 -10.980 -14.067 1.00 79.38 71 GLU A C 1
ATOM 562 O O . GLU A 1 71 ? 2.986 -10.463 -14.772 1.00 79.38 71 GLU A O 1
ATOM 567 N N . GLU A 1 72 ? 3.571 -11.878 -13.126 1.00 85.06 72 GLU A N 1
ATOM 568 C CA . GLU A 1 72 ? 2.208 -12.314 -12.852 1.00 85.06 72 GLU A CA 1
ATOM 569 C C . GLU A 1 72 ? 1.339 -11.136 -12.401 1.00 85.06 72 GLU A C 1
ATOM 571 O O . GLU A 1 72 ? 0.202 -11.006 -12.863 1.00 85.06 72 GLU A O 1
ATOM 576 N N . TYR A 1 73 ? 1.887 -10.253 -11.563 1.00 85.88 73 TYR A N 1
ATOM 577 C CA . TYR A 1 73 ? 1.207 -9.059 -11.072 1.00 85.88 73 TYR A CA 1
ATOM 578 C C . TYR A 1 73 ? 0.936 -8.033 -12.183 1.00 85.88 73 TYR A C 1
ATOM 580 O O . TYR A 1 73 ? -0.204 -7.624 -12.396 1.00 85.88 73 TYR A O 1
ATOM 588 N N . THR A 1 74 ? 1.950 -7.675 -12.971 1.00 81.88 74 THR A N 1
ATOM 589 C CA . THR A 1 74 ? 1.796 -6.736 -14.098 1.00 81.88 74 THR A CA 1
ATOM 590 C C . THR A 1 74 ? 0.855 -7.265 -15.176 1.00 81.88 74 THR A C 1
ATOM 592 O O . THR A 1 74 ? 0.122 -6.482 -15.777 1.00 81.88 74 THR A O 1
ATOM 595 N N . ARG A 1 75 ? 0.809 -8.586 -15.394 1.00 84.56 75 ARG A N 1
ATOM 596 C CA . ARG A 1 75 ? -0.174 -9.214 -16.284 1.00 84.56 75 ARG A CA 1
ATOM 597 C C . ARG A 1 75 ? -1.599 -9.105 -15.739 1.00 84.56 75 ARG A C 1
ATOM 599 O O . ARG A 1 75 ? -2.505 -8.854 -16.525 1.00 84.56 75 ARG A O 1
ATOM 606 N N . LYS A 1 76 ? -1.808 -9.282 -14.426 1.00 85.31 76 LYS A N 1
ATOM 607 C CA . LYS A 1 76 ? -3.131 -9.102 -13.792 1.00 85.31 76 LYS A CA 1
ATOM 608 C C . LYS A 1 76 ? -3.661 -7.678 -13.966 1.00 85.31 76 LYS A C 1
ATOM 610 O O . LYS A 1 76 ? -4.859 -7.508 -14.144 1.00 85.31 76 LYS A O 1
ATOM 615 N N . LEU A 1 77 ? -2.771 -6.688 -13.942 1.00 82.88 77 LEU A N 1
ATOM 616 C CA . LEU A 1 77 ? -3.106 -5.273 -14.126 1.00 82.88 77 LEU A CA 1
ATOM 617 C C . LEU A 1 77 ? -3.142 -4.825 -15.604 1.00 82.88 77 LEU A C 1
ATOM 619 O O . LEU A 1 77 ? -3.263 -3.637 -15.871 1.00 82.88 77 LEU A O 1
ATOM 623 N N . ASP A 1 78 ? -2.988 -5.747 -16.562 1.00 80.94 78 ASP A N 1
ATOM 624 C CA . ASP A 1 78 ? -2.858 -5.466 -18.005 1.00 80.94 78 ASP A CA 1
ATOM 625 C C . ASP A 1 78 ? -1.769 -4.427 -18.367 1.00 80.94 78 ASP A C 1
ATOM 627 O O . ASP A 1 78 ? -1.785 -3.778 -19.411 1.00 80.94 78 ASP A O 1
ATOM 631 N N . LEU A 1 79 ? -0.724 -4.321 -17.540 1.00 74.25 79 LEU A N 1
ATOM 632 C CA . LEU A 1 79 ? 0.408 -3.404 -17.749 1.00 74.25 79 LEU A CA 1
ATOM 633 C C . LEU A 1 79 ? 1.454 -3.967 -18.725 1.00 74.25 79 LEU A C 1
ATOM 635 O O . LEU A 1 79 ? 2.560 -3.441 -18.864 1.00 74.25 79 LEU A O 1
ATOM 639 N N . SER A 1 80 ? 1.121 -5.062 -19.411 1.00 63.66 80 SER A N 1
ATOM 640 C CA . SER A 1 80 ? 2.009 -5.749 -20.354 1.00 63.66 80 SER A CA 1
ATOM 641 C C . SER A 1 80 ? 2.249 -4.956 -21.647 1.00 63.66 80 SER A C 1
ATOM 643 O O . SER A 1 80 ? 3.271 -5.153 -22.304 1.00 63.66 80 SER A O 1
ATOM 645 N N . LYS A 1 81 ? 1.340 -4.031 -21.988 1.00 58.88 81 LYS A N 1
ATOM 646 C CA . LYS A 1 81 ? 1.356 -3.216 -23.219 1.00 58.88 81 LYS A CA 1
ATOM 647 C C . LYS A 1 81 ? 1.611 -1.728 -22.963 1.00 58.88 81 LYS A C 1
ATOM 649 O O . LYS A 1 81 ? 1.266 -0.892 -23.793 1.00 58.88 81 LYS A O 1
ATOM 654 N N . CYS A 1 82 ? 2.185 -1.395 -21.811 1.00 64.62 82 CYS A N 1
ATOM 655 C CA . CYS A 1 82 ? 2.381 -0.016 -21.378 1.00 64.62 82 CYS A CA 1
ATOM 656 C C . CYS A 1 82 ? 3.306 0.739 -22.358 1.00 64.62 82 CYS A C 1
ATOM 658 O O . CYS A 1 82 ? 4.504 0.464 -22.429 1.00 64.62 82 CYS A O 1
ATOM 660 N N . GLY A 1 83 ? 2.724 1.641 -23.156 1.00 51.50 83 GLY A N 1
ATOM 661 C CA . GLY A 1 83 ? 3.385 2.360 -24.252 1.00 51.50 83 GLY A CA 1
ATOM 662 C C . GLY A 1 83 ? 3.051 3.851 -24.296 1.00 51.50 83 GLY A C 1
ATOM 663 O O . GLY A 1 83 ? 3.186 4.468 -25.350 1.00 51.50 83 GLY A O 1
ATOM 664 N N . VAL A 1 84 ? 2.585 4.422 -23.184 1.00 51.31 84 VAL A N 1
ATOM 665 C CA . VAL A 1 84 ? 2.150 5.820 -23.132 1.00 51.31 84 VAL A CA 1
ATOM 666 C C . VAL A 1 84 ? 3.215 6.666 -22.443 1.00 51.31 84 VAL A C 1
ATOM 668 O O . VAL A 1 84 ? 3.711 6.333 -21.369 1.00 51.31 84 VAL A O 1
ATOM 671 N N . ASN A 1 85 ? 3.581 7.751 -23.119 1.00 50.81 85 ASN A N 1
ATOM 672 C CA . ASN A 1 85 ? 4.407 8.824 -22.597 1.00 50.81 85 ASN A CA 1
ATOM 673 C C . ASN A 1 85 ? 3.496 9.737 -21.771 1.00 50.81 85 ASN A C 1
ATOM 675 O O . ASN A 1 85 ? 3.002 10.743 -22.273 1.00 50.81 85 ASN A O 1
ATOM 679 N N . GLU A 1 86 ? 3.173 9.317 -20.554 1.00 52.38 86 GLU A N 1
ATOM 680 C CA . GLU A 1 86 ? 2.463 10.178 -19.620 1.00 52.38 86 GLU A CA 1
ATOM 681 C C . GLU A 1 86 ? 3.506 10.935 -18.794 1.00 52.38 86 GLU A C 1
ATOM 683 O O . GLU A 1 86 ? 4.337 10.325 -18.114 1.00 52.38 86 GLU A O 1
ATOM 688 N N . ASP A 1 87 ? 3.471 12.268 -18.869 1.00 55.00 87 ASP A N 1
ATOM 689 C CA . ASP A 1 87 ? 4.125 13.152 -17.901 1.00 55.00 87 ASP A CA 1
ATOM 690 C C . ASP A 1 87 ? 3.389 13.009 -16.564 1.00 55.00 87 ASP A C 1
ATOM 692 O O . ASP A 1 87 ? 2.595 13.856 -16.160 1.00 55.00 87 ASP A O 1
ATOM 696 N N . VAL A 1 88 ? 3.581 11.869 -15.903 1.00 62.78 88 VAL A N 1
ATOM 697 C CA . VAL A 1 88 ? 2.974 11.619 -14.602 1.00 62.78 88 VAL A CA 1
ATOM 698 C C . VAL A 1 88 ? 3.921 12.104 -13.525 1.00 62.78 88 VAL A C 1
ATOM 700 O O . VAL A 1 88 ? 5.025 11.577 -13.359 1.00 62.78 88 VAL A O 1
ATOM 703 N N . GLN A 1 89 ? 3.444 13.053 -12.727 1.00 73.38 89 GLN A N 1
ATOM 704 C CA . GLN A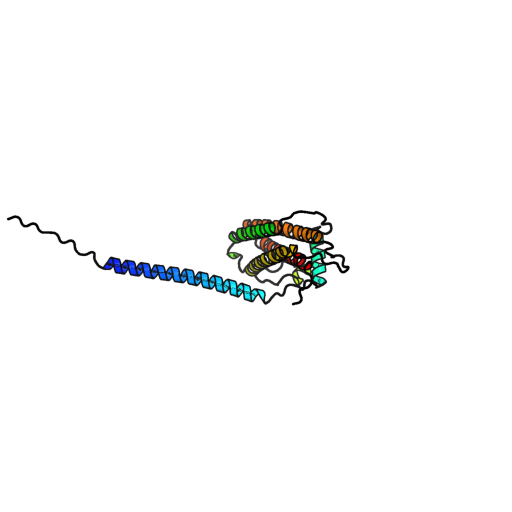 1 89 ? 4.030 13.405 -11.439 1.00 73.38 89 GLN A CA 1
ATOM 705 C C . GLN A 1 89 ? 3.797 12.253 -10.441 1.00 73.38 89 GLN A C 1
ATOM 707 O O . GLN A 1 89 ? 2.928 12.298 -9.568 1.00 73.38 89 GLN A O 1
ATOM 712 N N . LEU A 1 90 ? 4.562 11.167 -10.607 1.00 75.88 90 LEU A N 1
ATOM 713 C CA . LEU A 1 90 ? 4.472 9.947 -9.794 1.00 75.88 90 LEU A CA 1
ATOM 714 C C . LEU A 1 90 ? 4.673 10.227 -8.302 1.00 75.88 90 LEU A C 1
ATOM 716 O O . LEU A 1 90 ? 4.007 9.617 -7.469 1.00 75.88 90 LEU A O 1
ATOM 720 N N . PHE A 1 91 ? 5.576 11.154 -7.979 1.00 77.56 91 PHE A N 1
ATOM 721 C CA . PHE A 1 91 ? 5.846 11.569 -6.608 1.00 77.56 91 PHE A CA 1
ATOM 722 C C . PHE A 1 91 ? 4.622 12.232 -5.965 1.00 77.56 91 PHE A C 1
ATOM 724 O O . PHE A 1 91 ? 4.156 11.758 -4.935 1.00 77.56 91 PHE A O 1
ATOM 731 N N . GLU A 1 92 ? 4.058 13.257 -6.610 1.00 81.75 92 GLU A N 1
ATOM 732 C CA . GLU A 1 92 ? 2.867 13.973 -6.120 1.00 81.75 92 GLU A CA 1
ATOM 733 C C . GLU A 1 92 ? 1.665 13.027 -5.990 1.00 81.75 92 GLU A C 1
ATOM 735 O O . GLU A 1 92 ? 0.880 13.107 -5.047 1.00 81.75 92 GLU A O 1
ATOM 740 N N . THR A 1 93 ? 1.551 12.061 -6.908 1.00 83.44 93 THR A N 1
ATOM 741 C CA . THR A 1 93 ? 0.504 11.036 -6.838 1.00 83.44 93 THR A CA 1
ATOM 742 C C . THR A 1 93 ? 0.683 10.141 -5.609 1.00 83.44 93 THR A C 1
ATOM 744 O O . THR A 1 93 ? -0.285 9.861 -4.907 1.00 83.44 93 THR A O 1
ATOM 747 N N . LEU A 1 94 ? 1.909 9.693 -5.321 1.00 85.19 94 LEU A N 1
ATOM 748 C CA . LEU A 1 94 ? 2.206 8.877 -4.139 1.00 85.19 94 LEU A CA 1
ATOM 749 C C . LEU A 1 94 ? 2.013 9.651 -2.832 1.00 85.19 94 LEU A C 1
ATOM 751 O O . LEU A 1 94 ? 1.498 9.080 -1.871 1.00 85.19 94 LEU A O 1
ATOM 755 N N . GLU A 1 95 ? 2.372 10.933 -2.807 1.00 87.38 95 GLU A N 1
ATOM 756 C CA . GLU A 1 95 ? 2.117 11.827 -1.676 1.00 87.38 95 GLU A CA 1
ATOM 757 C C . GLU A 1 95 ? 0.612 11.953 -1.407 1.00 87.38 95 GLU A C 1
ATOM 759 O O . GLU A 1 95 ? 0.159 11.676 -0.297 1.00 87.38 95 GLU A O 1
ATOM 764 N N . SER A 1 96 ? -0.189 12.217 -2.444 1.00 89.62 96 SER A N 1
ATOM 765 C CA . SER A 1 96 ? -1.652 12.286 -2.326 1.00 89.62 96 SER A CA 1
ATOM 766 C C . SER A 1 96 ? -2.282 10.964 -1.855 1.00 89.62 96 SER A C 1
ATOM 768 O O . SER A 1 96 ? -3.212 10.962 -1.040 1.00 89.62 96 SER A O 1
ATOM 770 N N . ILE A 1 97 ? -1.765 9.817 -2.314 1.00 91.31 97 ILE A N 1
ATOM 771 C CA . ILE A 1 97 ? -2.194 8.495 -1.829 1.00 91.31 97 ILE A CA 1
ATOM 772 C C . ILE A 1 97 ? -1.866 8.342 -0.339 1.00 91.31 97 ILE A C 1
ATOM 774 O O . ILE A 1 97 ? -2.703 7.854 0.424 1.00 91.31 97 ILE A O 1
ATOM 778 N N . HIS A 1 98 ? -0.674 8.767 0.087 1.00 89.94 98 HIS A N 1
ATOM 779 C CA . HIS A 1 98 ? -0.248 8.697 1.483 1.00 89.94 98 HIS A CA 1
ATOM 780 C C . HIS A 1 98 ? -1.109 9.577 2.399 1.00 89.94 98 HIS A C 1
ATOM 782 O O . HIS A 1 98 ? -1.509 9.136 3.482 1.00 89.94 98 HIS A O 1
ATOM 788 N N . GLU A 1 99 ? -1.450 10.786 1.954 1.00 91.19 99 GLU A N 1
ATOM 789 C CA . GLU A 1 99 ? -2.377 11.681 2.653 1.00 91.19 99 GLU A CA 1
ATOM 790 C C . GLU A 1 99 ? -3.770 11.056 2.772 1.00 91.19 99 GLU A C 1
ATOM 792 O O . GLU A 1 99 ? -4.317 10.958 3.871 1.00 91.19 99 GLU A O 1
ATOM 797 N N . THR A 1 100 ? -4.316 10.548 1.663 1.00 91.62 100 THR A N 1
ATOM 798 C CA . THR A 1 100 ? -5.642 9.905 1.637 1.00 91.62 100 THR A CA 1
ATOM 799 C C . THR A 1 100 ? -5.689 8.698 2.573 1.00 91.62 100 THR A C 1
ATOM 801 O O . THR A 1 100 ? -6.635 8.527 3.344 1.00 91.62 100 THR A O 1
ATOM 804 N N . TYR A 1 101 ? -4.643 7.873 2.553 1.00 93.31 101 TYR A N 1
ATOM 805 C CA . TYR A 1 101 ? -4.509 6.744 3.463 1.00 93.31 101 TYR A CA 1
ATOM 806 C C . TYR A 1 101 ? -4.447 7.200 4.928 1.00 93.31 101 TYR A C 1
ATOM 808 O O . TYR A 1 101 ? -5.131 6.635 5.781 1.00 93.31 101 TYR A O 1
ATOM 816 N N . SER A 1 102 ? -3.687 8.257 5.220 1.00 93.25 102 SER A N 1
ATOM 817 C CA . SER A 1 102 ? -3.577 8.826 6.567 1.00 93.25 102 SER A CA 1
ATOM 818 C C . SER A 1 102 ? -4.910 9.373 7.084 1.00 93.25 102 SER A C 1
ATOM 820 O O . SER A 1 102 ? -5.239 9.168 8.253 1.00 93.25 102 SER A O 1
ATOM 822 N N . GLU A 1 103 ? -5.714 10.011 6.231 1.00 93.12 103 GLU A N 1
ATOM 823 C CA . GLU A 1 103 ? -7.078 10.426 6.582 1.00 93.12 103 GLU A CA 1
ATOM 824 C C . GLU A 1 103 ? -7.993 9.222 6.840 1.00 93.12 103 GLU A C 1
ATOM 826 O O . GLU A 1 103 ? -8.721 9.205 7.837 1.00 93.12 103 GLU A O 1
ATOM 831 N N . ALA A 1 104 ? -7.911 8.177 6.011 1.00 92.12 104 ALA A N 1
ATOM 832 C CA . ALA A 1 104 ? -8.677 6.948 6.210 1.00 92.12 104 ALA A CA 1
ATOM 833 C C . ALA A 1 104 ? -8.337 6.262 7.546 1.00 92.12 104 ALA A C 1
ATOM 835 O O . ALA A 1 104 ? -9.226 5.729 8.211 1.00 92.12 104 ALA A O 1
ATOM 836 N N . LEU A 1 105 ? -7.079 6.322 7.995 1.00 93.38 105 LEU A N 1
ATOM 837 C CA . LEU A 1 105 ? -6.681 5.780 9.297 1.00 93.38 105 LEU A CA 1
ATOM 838 C C . LEU A 1 105 ? -7.349 6.491 10.484 1.00 93.38 105 LEU A C 1
ATOM 840 O O . LEU A 1 105 ? -7.582 5.852 11.509 1.00 93.38 105 LEU A O 1
ATOM 844 N N . LYS A 1 106 ? -7.715 7.774 10.365 1.00 93.12 106 LYS A N 1
ATOM 845 C CA . LYS A 1 106 ? -8.364 8.524 11.461 1.00 93.12 106 LYS A CA 1
ATOM 846 C C . LYS A 1 106 ? -9.762 8.011 11.797 1.00 93.12 106 LYS A C 1
ATOM 848 O O . LYS A 1 106 ? -10.239 8.230 12.908 1.00 93.12 106 LYS A O 1
ATOM 853 N N . ILE A 1 107 ? -10.419 7.354 10.845 1.00 93.31 107 ILE A N 1
ATOM 854 C CA . ILE A 1 107 ? -11.765 6.794 11.013 1.00 93.31 107 ILE A CA 1
ATOM 855 C C . ILE A 1 107 ? -11.748 5.286 11.305 1.00 93.31 107 ILE A C 1
ATOM 857 O O . ILE A 1 107 ? -12.812 4.687 11.459 1.00 93.31 107 ILE A O 1
ATOM 861 N N . VAL A 1 108 ? -10.565 4.669 11.416 1.00 93.00 108 VAL A N 1
ATOM 862 C CA . VAL A 1 108 ? -10.431 3.252 11.774 1.00 93.00 108 VAL A CA 1
ATOM 863 C C . VAL A 1 108 ? -10.919 3.022 13.210 1.00 93.00 108 VAL A C 1
ATOM 865 O O . VAL A 1 108 ? -10.441 3.674 14.143 1.00 93.00 108 VAL A O 1
ATOM 868 N N . PRO A 1 109 ? -11.849 2.075 13.437 1.00 91.06 109 PRO A N 1
ATOM 869 C CA . PRO A 1 109 ? -12.303 1.738 14.778 1.00 91.06 109 PRO A CA 1
ATOM 870 C C . PRO A 1 109 ? -11.163 1.230 15.665 1.00 91.06 109 PRO A C 1
ATOM 872 O O . PRO A 1 109 ? -10.465 0.281 15.315 1.00 91.06 109 PRO A O 1
ATOM 875 N N . LEU A 1 110 ? -11.051 1.770 16.883 1.00 88.81 110 LEU A N 1
ATOM 876 C CA . LEU A 1 110 ? -10.002 1.371 17.832 1.00 88.81 110 LEU A CA 1
ATOM 877 C C . LEU A 1 110 ? -9.996 -0.137 18.152 1.00 88.81 110 LEU A C 1
ATOM 879 O O . LEU A 1 110 ? -8.950 -0.710 18.427 1.00 88.81 110 LEU A O 1
ATOM 883 N N . LYS A 1 111 ? -11.164 -0.786 18.077 1.00 89.38 111 LYS A N 1
ATOM 884 C CA . LYS A 1 111 ? -11.339 -2.232 18.293 1.00 89.38 111 LYS A CA 1
ATOM 885 C C . LYS A 1 111 ? -10.676 -3.117 17.224 1.00 89.38 111 LYS A C 1
ATOM 887 O O . LYS A 1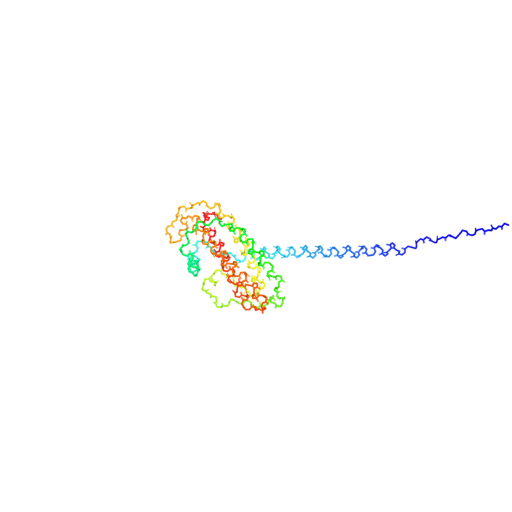 111 ? -10.635 -4.326 17.410 1.00 89.38 111 LYS A O 1
ATOM 892 N N . TRP A 1 112 ? -10.254 -2.553 16.089 1.00 90.25 112 TRP A N 1
ATOM 893 C CA . TRP A 1 112 ? -9.589 -3.300 15.014 1.00 90.25 112 TRP A CA 1
ATOM 894 C C . TRP A 1 112 ? -8.091 -3.428 15.237 1.00 90.25 112 TRP A C 1
ATOM 896 O O . TRP A 1 112 ? -7.489 -4.387 14.768 1.00 90.25 112 TRP A O 1
ATOM 906 N N . TYR A 1 113 ? -7.480 -2.499 15.972 1.00 85.62 113 TYR A N 1
ATOM 907 C CA . TYR A 1 113 ? -6.084 -2.647 16.356 1.00 85.62 113 TYR A CA 1
ATOM 908 C C . TYR A 1 113 ? -5.937 -3.891 17.230 1.00 85.62 113 TYR A C 1
ATOM 910 O O . TYR A 1 113 ? -6.733 -4.116 18.141 1.00 85.62 113 TYR A O 1
ATOM 918 N N . HIS A 1 114 ? -4.930 -4.704 16.920 1.00 86.31 114 HIS A N 1
ATOM 919 C CA . HIS A 1 114 ? -4.699 -6.029 17.510 1.00 86.31 114 HIS A CA 1
ATOM 920 C C . HIS A 1 114 ? -5.716 -7.112 17.129 1.00 86.31 114 HIS A C 1
ATOM 922 O O . HIS A 1 114 ? -5.627 -8.232 17.633 1.00 86.31 114 HIS A O 1
ATOM 928 N N . ALA A 1 115 ? -6.661 -6.827 16.227 1.00 86.50 115 ALA A N 1
ATOM 929 C CA . ALA A 1 115 ? -7.417 -7.891 15.588 1.00 86.50 115 ALA A CA 1
ATOM 930 C C . ALA A 1 115 ? -6.469 -8.721 14.718 1.00 86.50 115 ALA A C 1
ATOM 932 O O . ALA A 1 115 ? -5.607 -8.172 14.026 1.00 86.50 115 ALA A O 1
ATOM 933 N N . GLN A 1 116 ? -6.643 -10.040 14.762 1.00 84.19 116 GLN A N 1
ATOM 934 C CA . GLN A 1 116 ? -5.824 -10.961 13.993 1.00 84.19 116 GLN A CA 1
ATOM 935 C C . GLN A 1 116 ? -6.005 -10.680 12.501 1.00 84.19 116 GLN A C 1
ATOM 937 O O . GLN A 1 116 ? -7.122 -10.723 11.984 1.00 84.19 116 GLN A O 1
ATOM 942 N N . SER A 1 117 ? -4.903 -10.391 11.817 1.00 69.44 117 SER A N 1
ATOM 943 C CA . SER A 1 117 ? -4.895 -10.032 10.399 1.00 69.44 117 SER A CA 1
ATOM 944 C C . SER A 1 117 ? -4.133 -11.082 9.602 1.00 69.44 117 SER A C 1
ATOM 946 O O . SER A 1 117 ? -3.139 -10.784 8.944 1.00 69.44 117 SER A O 1
ATOM 948 N N . GLY A 1 118 ? -4.570 -12.340 9.683 1.00 66.75 118 GLY A N 1
ATOM 949 C CA . GLY A 1 118 ? -3.995 -13.381 8.834 1.00 66.75 118 GLY A CA 1
ATOM 950 C C . GLY A 1 118 ? -4.125 -13.004 7.354 1.00 66.75 118 GLY A C 1
ATOM 951 O O . GLY A 1 118 ? -5.099 -12.359 6.957 1.00 66.75 118 GLY A O 1
ATOM 952 N N . LEU A 1 119 ? -3.156 -13.399 6.521 1.00 62.84 119 LEU A N 1
ATOM 953 C CA . LEU A 1 119 ? -3.349 -13.329 5.074 1.00 62.84 119 LEU A CA 1
ATOM 954 C C . LEU A 1 119 ? -4.482 -14.278 4.690 1.00 62.84 119 LEU A C 1
ATOM 956 O O . LEU A 1 119 ? -4.398 -15.492 4.895 1.00 62.84 119 LEU A O 1
ATOM 960 N N . GLU A 1 120 ? -5.526 -13.731 4.087 1.00 58.56 120 GLU A N 1
ATOM 961 C CA . GLU A 1 120 ? -6.598 -14.535 3.529 1.00 58.56 120 GLU A CA 1
ATOM 962 C C . GLU A 1 120 ? -6.082 -15.225 2.255 1.00 58.56 120 GLU A C 1
ATOM 964 O O . GLU A 1 120 ? -5.866 -14.590 1.226 1.00 58.56 120 GLU A O 1
ATOM 969 N N . SER A 1 121 ? -5.790 -16.527 2.357 1.00 55.44 121 SER A N 1
ATOM 970 C CA . SER A 1 121 ? -5.333 -17.405 1.265 1.00 55.44 121 SER A CA 1
ATOM 971 C C . SER A 1 121 ? -4.311 -16.764 0.301 1.00 55.44 121 SER A C 1
ATOM 973 O O . SER A 1 121 ? -4.594 -16.586 -0.891 1.00 55.44 121 SER A O 1
ATOM 975 N N . PRO A 1 122 ? -3.101 -16.417 0.779 1.00 68.81 122 PRO A N 1
ATOM 976 C CA . PRO A 1 122 ? -2.167 -15.658 -0.031 1.00 68.81 122 PRO A CA 1
ATOM 977 C C . PRO A 1 122 ? -1.652 -16.466 -1.212 1.00 68.81 122 PRO A C 1
ATOM 979 O O . PRO A 1 122 ? -1.316 -17.653 -1.095 1.00 68.81 122 PRO A O 1
ATOM 982 N N . SER A 1 123 ? -1.534 -15.791 -2.353 1.00 73.81 123 SER A N 1
ATOM 983 C CA . SER A 1 123 ? -0.848 -16.350 -3.513 1.00 73.81 123 SER A CA 1
ATOM 984 C C . SER A 1 123 ? 0.603 -16.699 -3.161 1.00 73.81 123 SER A C 1
ATOM 986 O O . SER A 1 123 ? 1.197 -16.130 -2.244 1.00 73.81 123 SER A O 1
ATOM 988 N N . ASN A 1 124 ? 1.216 -17.612 -3.919 1.00 76.50 124 ASN A N 1
ATOM 989 C CA . ASN A 1 124 ? 2.622 -17.977 -3.705 1.00 76.50 124 ASN A CA 1
ATOM 990 C C . ASN A 1 124 ? 3.562 -16.759 -3.768 1.00 76.50 124 ASN A C 1
ATOM 992 O O . ASN A 1 124 ? 4.578 -16.740 -3.081 1.00 76.50 124 ASN A O 1
ATOM 996 N N . CYS A 1 125 ? 3.204 -15.739 -4.552 1.00 78.62 125 CYS A N 1
ATOM 997 C CA . CYS A 1 125 ? 3.952 -14.491 -4.634 1.00 78.62 125 CYS A CA 1
ATOM 998 C C . CYS A 1 125 ? 3.799 -13.624 -3.389 1.00 78.62 125 CYS A C 1
ATOM 1000 O O . CYS A 1 125 ? 4.797 -13.138 -2.872 1.00 78.62 125 CYS A O 1
ATOM 1002 N N . GLN A 1 126 ? 2.588 -13.504 -2.848 1.00 76.31 126 GLN A N 1
ATOM 1003 C CA . GLN A 1 126 ? 2.369 -12.794 -1.588 1.00 76.31 126 GLN A CA 1
ATOM 1004 C C . GLN A 1 126 ? 3.120 -13.471 -0.438 1.00 76.31 126 GLN A C 1
ATOM 1006 O O . GLN A 1 126 ? 3.826 -12.790 0.292 1.00 76.31 126 GLN A O 1
ATOM 1011 N N . LYS A 1 127 ? 3.079 -14.808 -0.343 1.00 79.38 127 LYS A N 1
ATOM 1012 C CA . LYS A 1 127 ? 3.852 -15.563 0.666 1.00 79.38 127 LYS A CA 1
ATOM 1013 C C . LYS A 1 127 ? 5.363 -15.360 0.554 1.00 79.38 127 LYS A C 1
ATOM 1015 O O . LYS A 1 127 ? 6.072 -15.454 1.544 1.00 79.38 127 LYS A O 1
ATOM 1020 N N . PHE A 1 128 ? 5.864 -15.167 -0.663 1.00 77.50 128 PHE A N 1
ATOM 1021 C CA . PHE A 1 128 ? 7.293 -14.992 -0.905 1.00 77.50 128 PHE A CA 1
ATOM 1022 C C . PHE A 1 128 ? 7.765 -13.561 -0.616 1.00 77.50 128 PHE A C 1
ATOM 1024 O O . PHE A 1 128 ? 8.887 -13.367 -0.157 1.00 77.50 128 PHE A O 1
ATOM 1031 N N . ILE A 1 129 ? 6.933 -12.565 -0.921 1.00 76.81 129 ILE A N 1
ATOM 1032 C CA . ILE A 1 129 ? 7.334 -11.152 -0.960 1.00 76.81 129 ILE A CA 1
ATOM 1033 C C . ILE A 1 129 ? 6.925 -10.411 0.312 1.00 76.81 129 ILE A C 1
ATOM 1035 O O . ILE A 1 129 ? 7.652 -9.523 0.763 1.00 76.81 129 ILE A O 1
ATOM 1039 N N . LEU A 1 130 ? 5.766 -10.747 0.877 1.00 80.88 130 LEU A N 1
ATOM 1040 C CA . LEU A 1 130 ? 5.184 -10.026 1.999 1.00 80.88 130 LEU A CA 1
ATOM 1041 C C . LEU A 1 130 ? 5.607 -10.656 3.331 1.00 80.88 130 LEU A C 1
ATOM 1043 O O . LEU A 1 130 ? 5.747 -11.876 3.413 1.00 80.88 130 LEU A O 1
ATOM 1047 N N . PRO A 1 131 ? 5.841 -9.842 4.373 1.00 79.38 131 PRO A N 1
ATOM 1048 C CA . PRO A 1 131 ? 6.070 -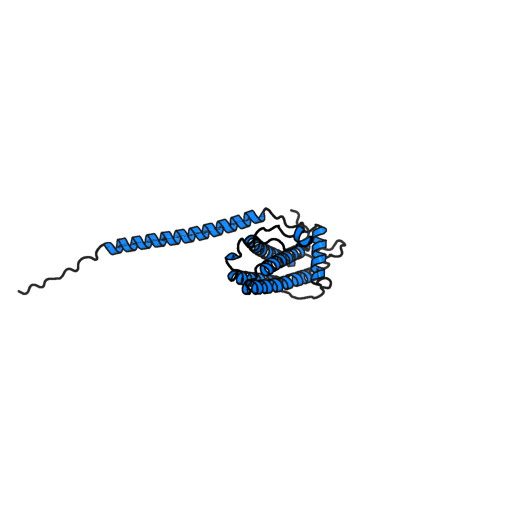10.361 5.714 1.00 79.38 131 PRO A CA 1
ATOM 1049 C C . PRO A 1 131 ? 4.828 -11.088 6.237 1.00 79.38 131 PRO A C 1
ATOM 1051 O O . PRO A 1 131 ? 3.699 -10.722 5.910 1.00 79.38 131 PRO A O 1
ATOM 1054 N N . GLU A 1 132 ? 5.047 -12.084 7.089 1.00 80.62 132 GLU A N 1
ATOM 1055 C CA . GLU A 1 132 ? 3.994 -12.626 7.945 1.00 80.62 132 GLU A CA 1
ATOM 1056 C C . GLU A 1 132 ? 3.720 -11.598 9.048 1.00 80.62 132 GLU A C 1
ATOM 1058 O O . GLU A 1 132 ? 4.645 -11.191 9.750 1.00 80.62 132 GLU A O 1
ATOM 1063 N N . LEU A 1 133 ? 2.477 -11.120 9.132 1.00 83.19 133 LEU A N 1
ATOM 1064 C CA . LEU A 1 133 ? 2.040 -10.120 10.106 1.00 83.19 133 LEU A CA 1
ATOM 1065 C C . LEU A 1 133 ? 0.857 -10.684 10.881 1.00 83.19 133 LEU A C 1
ATOM 1067 O O . LEU A 1 133 ? -0.079 -11.220 10.279 1.00 83.19 133 LEU A O 1
ATOM 1071 N N . ASP A 1 134 ? 0.908 -10.551 12.202 1.00 79.06 134 ASP A N 1
ATOM 1072 C CA . ASP A 1 134 ? -0.028 -11.242 13.089 1.00 79.06 134 ASP A CA 1
ATOM 1073 C C . ASP A 1 134 ? -1.276 -10.405 13.383 1.00 79.06 134 ASP A C 1
ATOM 1075 O O . ASP A 1 134 ? -2.365 -10.952 13.598 1.00 79.06 134 ASP A O 1
ATOM 1079 N N . ASP A 1 135 ? -1.142 -9.075 13.365 1.00 86.12 135 ASP A N 1
ATOM 1080 C CA . ASP A 1 135 ? -2.232 -8.167 13.693 1.00 86.12 135 ASP A CA 1
ATOM 1081 C C . ASP A 1 135 ? -2.371 -6.946 12.767 1.00 86.12 135 ASP A C 1
ATOM 1083 O O . ASP A 1 135 ? -1.448 -6.501 12.074 1.00 86.12 135 ASP A O 1
ATOM 1087 N N . PHE A 1 136 ? -3.583 -6.386 12.771 1.00 87.75 136 PHE A N 1
ATOM 1088 C CA . PHE A 1 136 ? -3.957 -5.252 11.926 1.00 87.75 136 PHE A CA 1
ATOM 1089 C C . PHE A 1 136 ? -3.053 -4.028 12.145 1.00 87.75 136 PHE A C 1
ATOM 1091 O O . PHE A 1 136 ? -2.813 -3.242 11.226 1.00 87.75 136 PHE A O 1
ATOM 1098 N N . THR A 1 137 ? -2.526 -3.853 13.358 1.00 89.75 137 THR A N 1
ATOM 1099 C CA . THR A 1 137 ? -1.632 -2.743 13.701 1.00 89.75 137 THR A CA 1
ATOM 1100 C C . THR A 1 137 ? -0.298 -2.884 12.978 1.00 89.75 137 THR A C 1
ATOM 1102 O O . THR A 1 137 ? 0.227 -1.902 12.445 1.00 89.75 137 THR A O 1
ATOM 1105 N N . GLU A 1 138 ? 0.263 -4.089 12.964 1.00 89.69 138 GLU A N 1
ATOM 1106 C CA . GLU A 1 138 ? 1.494 -4.397 12.241 1.00 89.69 138 GLU A CA 1
ATOM 1107 C C . GLU A 1 138 ? 1.308 -4.234 10.734 1.00 89.69 138 GLU A C 1
ATOM 1109 O O . GLU A 1 138 ? 2.175 -3.653 10.072 1.00 89.69 138 GLU A O 1
ATOM 1114 N N . LEU A 1 139 ? 0.154 -4.645 10.204 1.00 89.31 139 LEU A N 1
ATOM 1115 C CA . LEU A 1 139 ? -0.199 -4.439 8.800 1.00 89.31 139 LEU A CA 1
ATOM 1116 C C . LEU A 1 139 ? -0.237 -2.952 8.432 1.00 89.31 139 LEU A C 1
ATOM 1118 O O . LEU A 1 139 ? 0.444 -2.537 7.492 1.00 89.31 139 LEU A O 1
ATOM 1122 N N . VAL A 1 140 ? -0.930 -2.126 9.220 1.00 90.88 140 VAL A N 1
ATOM 1123 C CA . VAL A 1 140 ? -0.983 -0.668 9.011 1.00 90.88 140 VAL A CA 1
ATOM 1124 C C . VAL A 1 140 ? 0.414 -0.045 9.040 1.00 90.88 140 VAL A C 1
ATOM 1126 O O . VAL A 1 140 ? 0.761 0.727 8.144 1.00 90.88 140 VAL A O 1
ATOM 1129 N N . LYS A 1 141 ? 1.241 -0.389 10.037 1.00 90.12 141 LYS A N 1
ATOM 1130 C CA . LYS A 1 141 ? 2.618 0.127 10.153 1.00 90.12 141 LYS A CA 1
ATOM 1131 C C . LYS A 1 141 ? 3.484 -0.278 8.964 1.00 90.12 141 LYS A C 1
ATOM 1133 O O . LYS A 1 141 ? 4.277 0.527 8.475 1.00 90.12 141 LYS A O 1
ATOM 1138 N N . THR A 1 142 ? 3.332 -1.514 8.498 1.00 88.00 142 THR A N 1
ATOM 1139 C CA . THR A 1 142 ? 4.103 -2.029 7.364 1.00 88.00 142 THR A CA 1
ATOM 1140 C C . THR A 1 142 ? 3.702 -1.327 6.070 1.00 88.00 142 THR A C 1
ATOM 1142 O O . THR A 1 142 ? 4.586 -0.930 5.312 1.00 88.00 142 THR A O 1
ATOM 1145 N N . VAL A 1 143 ? 2.405 -1.082 5.855 1.00 90.44 143 VAL A N 1
ATOM 1146 C CA . VAL A 1 143 ? 1.901 -0.301 4.712 1.00 90.44 143 VAL A CA 1
ATOM 1147 C C . VAL A 1 143 ? 2.469 1.123 4.712 1.00 90.44 143 VAL A C 1
ATOM 1149 O O . VAL A 1 143 ? 2.987 1.563 3.689 1.00 90.44 143 VAL A O 1
ATOM 1152 N N . ILE A 1 144 ? 2.464 1.821 5.857 1.00 89.81 144 ILE A N 1
ATOM 1153 C CA . ILE A 1 144 ? 3.063 3.167 5.986 1.00 89.81 144 ILE A CA 1
ATOM 1154 C C . ILE A 1 144 ? 4.536 3.147 5.567 1.00 89.81 144 ILE A C 1
ATOM 1156 O O . ILE A 1 144 ? 4.975 3.976 4.770 1.00 89.81 144 ILE A O 1
ATOM 1160 N N . ARG A 1 145 ? 5.300 2.177 6.079 1.00 86.44 145 ARG A N 1
ATOM 1161 C CA . ARG A 1 145 ? 6.726 2.047 5.771 1.00 86.44 145 ARG A CA 1
ATOM 1162 C C . ARG A 1 145 ? 6.970 1.775 4.287 1.00 86.44 145 ARG A C 1
ATOM 1164 O O . ARG A 1 145 ? 7.883 2.359 3.704 1.00 86.44 145 ARG A O 1
ATOM 1171 N N . GLU A 1 146 ? 6.191 0.881 3.683 1.00 86.31 146 GLU A N 1
ATOM 1172 C CA . GLU A 1 146 ? 6.333 0.559 2.262 1.00 86.31 146 GLU A CA 1
ATOM 1173 C C . GLU A 1 146 ? 5.924 1.733 1.366 1.00 86.31 146 GLU A C 1
ATOM 1175 O O . GLU A 1 146 ? 6.595 1.947 0.360 1.00 86.31 146 GLU A O 1
ATOM 1180 N N . PHE A 1 147 ? 4.942 2.558 1.753 1.00 86.94 147 PHE A N 1
ATOM 1181 C CA . PHE A 1 147 ? 4.646 3.810 1.046 1.00 86.94 147 PHE A CA 1
ATOM 1182 C C . PHE A 1 147 ? 5.850 4.752 1.015 1.00 86.94 147 PHE A C 1
ATOM 1184 O O . PHE A 1 147 ? 6.280 5.152 -0.067 1.00 86.94 147 PHE A O 1
ATOM 1191 N N . SER A 1 148 ? 6.447 5.053 2.174 1.00 85.75 148 SER A N 1
ATOM 1192 C CA . SER A 1 148 ? 7.636 5.916 2.235 1.00 85.75 148 SER A CA 1
ATOM 1193 C C . SER A 1 148 ? 8.812 5.321 1.452 1.00 85.75 148 SER A C 1
ATOM 1195 O O . SER A 1 148 ? 9.545 6.034 0.768 1.00 85.75 148 SER A O 1
ATOM 1197 N N . SER A 1 149 ? 8.985 3.997 1.512 1.00 84.44 149 SER A N 1
ATOM 1198 C CA . SER A 1 149 ? 10.038 3.292 0.776 1.00 84.44 149 SER A CA 1
ATOM 1199 C C . SER A 1 149 ? 9.822 3.339 -0.743 1.00 84.44 149 SER A C 1
ATOM 1201 O O . SER A 1 149 ? 10.780 3.551 -1.489 1.00 84.44 149 SER A O 1
ATOM 1203 N N . ALA A 1 150 ? 8.580 3.179 -1.207 1.00 83.94 150 ALA A N 1
ATOM 1204 C CA . ALA A 1 150 ? 8.213 3.287 -2.615 1.00 83.94 150 ALA A CA 1
ATOM 1205 C C . ALA A 1 150 ? 8.379 4.721 -3.131 1.00 83.94 150 ALA A C 1
ATOM 1207 O O . ALA A 1 150 ? 8.980 4.907 -4.186 1.00 83.94 150 ALA A O 1
ATOM 1208 N N . GLN A 1 151 ? 7.937 5.726 -2.370 1.00 84.31 151 GLN A N 1
ATOM 1209 C CA . GLN A 1 151 ? 8.114 7.140 -2.711 1.00 84.31 151 GLN A CA 1
ATOM 1210 C C . GLN A 1 151 ? 9.596 7.500 -2.850 1.00 84.31 151 GLN A C 1
ATOM 1212 O O . GLN A 1 151 ? 9.996 8.045 -3.875 1.00 84.31 151 GLN A O 1
ATOM 1217 N N . HIS A 1 152 ? 10.436 7.094 -1.891 1.00 82.75 152 HIS A N 1
ATOM 1218 C CA . HIS A 1 152 ? 11.885 7.287 -1.985 1.00 82.75 152 HIS A CA 1
ATOM 1219 C C . HIS A 1 152 ? 12.494 6.560 -3.197 1.00 82.75 152 HIS A C 1
ATOM 1221 O O . HIS A 1 152 ? 13.397 7.079 -3.850 1.00 82.75 152 HIS A O 1
ATOM 1227 N N . ALA A 1 153 ? 12.033 5.351 -3.532 1.00 78.19 153 ALA A N 1
ATOM 1228 C CA . ALA A 1 153 ? 12.526 4.638 -4.711 1.00 78.19 153 ALA A CA 1
ATOM 1229 C C . ALA A 1 153 ? 12.130 5.333 -6.026 1.00 78.19 153 ALA A C 1
ATOM 1231 O O . ALA A 1 153 ? 12.943 5.386 -6.947 1.00 78.19 153 ALA A O 1
ATOM 1232 N N . VAL A 1 154 ? 10.914 5.881 -6.095 1.00 78.50 154 VAL A N 1
ATOM 1233 C CA . VAL A 1 154 ? 10.385 6.616 -7.253 1.00 78.50 154 VAL A CA 1
ATOM 1234 C C . VAL A 1 154 ? 11.057 7.977 -7.426 1.00 78.50 154 VAL A C 1
ATOM 1236 O O . VAL A 1 154 ? 11.372 8.340 -8.553 1.00 78.50 154 VAL A O 1
ATOM 1239 N N . ASP A 1 155 ? 11.350 8.694 -6.344 1.00 76.44 155 ASP A N 1
ATOM 1240 C CA . ASP A 1 155 ? 12.123 9.946 -6.384 1.00 76.44 155 ASP A CA 1
A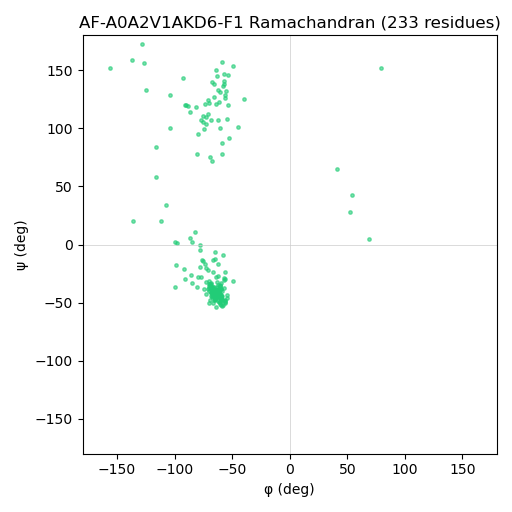TOM 1241 C C . ASP A 1 155 ? 13.526 9.718 -6.981 1.00 76.44 155 ASP A C 1
ATOM 1243 O O . ASP A 1 155 ? 14.025 10.456 -7.826 1.00 76.44 155 ASP A O 1
ATOM 1247 N N . ASN A 1 156 ? 14.123 8.572 -6.650 1.00 68.31 156 ASN A N 1
ATOM 1248 C CA . ASN A 1 156 ? 15.404 8.153 -7.207 1.00 68.31 156 ASN A CA 1
ATOM 1249 C C . ASN A 1 156 ? 15.325 7.581 -8.640 1.00 68.31 156 ASN A C 1
ATOM 1251 O O . ASN A 1 156 ? 16.358 7.185 -9.186 1.00 68.31 156 ASN A O 1
ATOM 1255 N N . LEU A 1 157 ? 14.136 7.504 -9.253 1.00 68.31 157 LEU A N 1
ATOM 1256 C CA . LEU A 1 157 ? 13.934 6.921 -10.585 1.00 68.31 157 LEU A CA 1
ATOM 1257 C C . LEU A 1 157 ? 14.532 7.788 -11.698 1.00 68.31 157 LEU A C 1
ATOM 1259 O O . LEU A 1 157 ? 14.980 7.258 -12.710 1.00 68.31 157 LEU A O 1
ATOM 1263 N N . GLU A 1 158 ? 14.555 9.111 -11.529 1.00 53.88 158 GLU A N 1
ATOM 1264 C CA . GLU A 1 158 ? 15.077 10.036 -12.549 1.00 53.88 158 GLU A CA 1
ATOM 1265 C C . GLU A 1 158 ? 16.606 9.994 -12.668 1.00 53.88 158 GLU A C 1
ATOM 1267 O O . GLU A 1 158 ? 17.156 10.324 -13.716 1.00 53.88 158 GLU A O 1
ATOM 1272 N N . PHE A 1 159 ? 17.287 9.494 -11.634 1.00 50.50 159 PHE A N 1
ATOM 1273 C CA . PHE A 1 159 ? 18.738 9.285 -11.607 1.00 50.50 159 PHE A CA 1
ATOM 1274 C C . PHE A 1 159 ? 19.172 7.950 -12.230 1.00 50.50 159 PHE A C 1
ATOM 1276 O O . PHE A 1 159 ? 20.358 7.615 -12.239 1.00 50.50 159 PHE A O 1
ATOM 1283 N N . ILE A 1 160 ? 18.225 7.168 -12.749 1.00 48.88 160 ILE A N 1
ATOM 1284 C CA . ILE A 1 160 ? 18.506 5.931 -13.467 1.00 48.88 160 ILE A CA 1
ATOM 1285 C C . ILE A 1 160 ? 18.925 6.288 -14.895 1.00 48.88 160 ILE A C 1
ATOM 1287 O O . ILE A 1 160 ? 18.102 6.477 -15.793 1.00 48.88 160 ILE A O 1
ATOM 1291 N N . GLU A 1 161 ? 20.238 6.371 -15.111 1.00 45.06 161 GLU A N 1
ATOM 1292 C CA . GLU A 1 161 ? 20.803 6.333 -16.457 1.00 45.06 161 GLU A CA 1
ATOM 1293 C C . GLU A 1 161 ? 20.332 5.055 -17.156 1.00 45.06 161 GLU A C 1
ATOM 1295 O O . GLU A 1 161 ? 20.390 3.965 -16.588 1.00 45.06 161 GLU A O 1
ATOM 1300 N N . ALA A 1 162 ? 19.845 5.192 -18.391 1.00 42.03 162 ALA A N 1
ATOM 1301 C CA . ALA A 1 162 ? 19.356 4.098 -19.221 1.00 42.03 162 ALA A CA 1
ATOM 1302 C C . ALA A 1 162 ? 20.403 2.970 -19.333 1.00 42.03 162 ALA A C 1
ATOM 1304 O O . ALA A 1 162 ? 21.269 2.988 -20.212 1.00 42.03 162 ALA A O 1
ATOM 1305 N N . SER A 1 163 ? 20.330 1.979 -18.440 1.00 38.91 163 SER A N 1
ATOM 1306 C CA . SER A 1 163 ? 21.286 0.881 -18.401 1.00 38.91 163 SER A CA 1
ATOM 1307 C C . SER A 1 163 ? 21.052 -0.024 -19.614 1.00 38.91 163 SER A C 1
ATOM 1309 O O . SER A 1 163 ? 20.016 -0.668 -19.798 1.00 38.91 163 SER A O 1
ATOM 1311 N N . LYS A 1 164 ? 22.019 -0.028 -20.535 1.00 39.50 164 LYS A N 1
ATOM 1312 C CA . LYS A 1 164 ? 22.000 -0.911 -21.701 1.00 39.50 164 LYS A CA 1
ATOM 1313 C C . LYS A 1 164 ? 22.344 -2.347 -21.261 1.00 39.50 164 LYS A C 1
ATOM 1315 O O . LYS A 1 164 ? 23.517 -2.698 -21.235 1.00 39.50 164 LYS A O 1
ATOM 1320 N N . LYS A 1 165 ? 21.293 -3.172 -21.095 1.00 39.22 165 LYS A N 1
ATOM 1321 C CA . LYS A 1 165 ? 21.237 -4.661 -21.215 1.00 39.22 165 LYS A CA 1
ATOM 1322 C C . LYS A 1 165 ? 21.753 -5.522 -20.028 1.00 39.22 165 LYS A C 1
ATOM 1324 O O . LYS A 1 165 ? 22.613 -5.047 -19.298 1.00 39.22 165 LYS A O 1
ATOM 1329 N N . PRO A 1 166 ? 21.231 -6.771 -19.814 1.00 43.00 166 PRO A N 1
ATOM 1330 C CA . PRO A 1 166 ? 21.063 -7.845 -20.816 1.00 43.00 166 PRO A CA 1
ATOM 1331 C C . PRO A 1 166 ? 19.676 -8.514 -20.950 1.00 43.00 166 PRO A C 1
ATOM 1333 O O . PRO A 1 166 ? 18.721 -8.238 -20.230 1.00 43.00 166 PRO A O 1
ATOM 1336 N N . ASP A 1 167 ? 19.595 -9.359 -21.982 1.00 40.59 167 ASP A N 1
ATOM 1337 C CA . ASP A 1 167 ? 18.430 -9.995 -22.603 1.00 40.59 167 ASP A CA 1
ATOM 1338 C C . ASP A 1 167 ? 17.574 -10.873 -21.665 1.00 40.59 167 ASP A C 1
ATOM 1340 O O . ASP A 1 167 ? 17.700 -12.094 -21.622 1.00 40.59 167 ASP A O 1
ATOM 1344 N N . SER A 1 168 ? 16.616 -10.257 -20.976 1.00 39.84 168 SER A N 1
ATOM 1345 C CA . SER A 1 168 ? 15.412 -10.932 -20.483 1.00 39.84 168 SER A CA 1
ATOM 1346 C C . SER A 1 168 ? 14.177 -10.165 -20.960 1.00 39.84 168 SER A C 1
ATOM 1348 O O . SER A 1 168 ? 14.257 -8.976 -21.278 1.00 39.84 168 SER A O 1
ATOM 1350 N N . PHE A 1 169 ? 13.024 -10.828 -21.047 1.00 42.78 169 PHE A N 1
ATOM 1351 C CA . PHE A 1 169 ? 11.760 -10.217 -21.484 1.00 42.78 169 PHE A CA 1
ATOM 1352 C C . PHE A 1 169 ? 11.320 -9.005 -20.618 1.00 42.78 169 PHE A C 1
ATOM 1354 O O . PHE A 1 169 ? 10.442 -8.258 -21.045 1.00 42.78 169 PHE A O 1
ATOM 1361 N N . HIS A 1 170 ?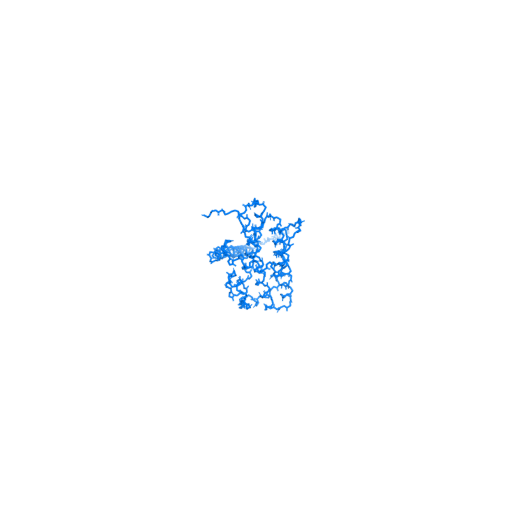 11.988 -8.746 -19.478 1.00 42.94 170 HIS A N 1
ATOM 1362 C CA . HIS A 1 170 ? 11.872 -7.526 -18.653 1.00 42.94 170 HIS A CA 1
ATOM 1363 C C . HIS A 1 170 ? 13.070 -6.601 -18.729 1.00 42.94 170 HIS A C 1
ATOM 1365 O O . HIS A 1 170 ? 13.362 -5.886 -17.771 1.00 42.94 170 HIS A O 1
ATOM 1371 N N . SER A 1 171 ? 13.727 -6.512 -19.882 1.00 40.47 171 SER A N 1
ATOM 1372 C CA . SER A 1 171 ? 14.448 -5.281 -20.163 1.00 40.47 171 SER A CA 1
ATOM 1373 C C . SER A 1 171 ? 13.440 -4.136 -20.020 1.00 40.47 171 SER A C 1
ATOM 1375 O O . SER A 1 171 ? 12.562 -3.967 -20.874 1.00 40.47 171 SER A O 1
ATOM 1377 N N . VAL A 1 172 ? 13.558 -3.345 -18.955 1.00 45.69 172 VAL A N 1
ATOM 1378 C CA . VAL A 1 172 ? 13.173 -1.937 -18.962 1.00 45.69 172 VAL A CA 1
ATOM 1379 C C . VAL A 1 172 ? 14.043 -1.324 -20.061 1.00 45.69 172 VAL A C 1
ATOM 1381 O O . VAL A 1 172 ? 15.118 -0.796 -19.819 1.00 45.69 172 VAL A O 1
ATOM 1384 N N . ARG A 1 173 ? 13.655 -1.538 -21.326 1.00 44.81 173 ARG A N 1
ATOM 1385 C CA . ARG A 1 173 ? 14.421 -1.143 -22.521 1.00 44.81 173 ARG A CA 1
ATOM 1386 C C . ARG A 1 173 ? 14.589 0.377 -22.576 1.00 44.81 173 ARG A C 1
ATOM 1388 O O . ARG A 1 173 ? 15.437 0.867 -23.313 1.00 44.81 173 ARG A O 1
ATOM 1395 N N . SER A 1 174 ? 13.780 1.095 -21.796 1.00 55.03 174 SER A N 1
ATOM 1396 C CA . SER A 1 174 ? 13.833 2.527 -21.556 1.00 55.03 174 SER A CA 1
ATOM 1397 C C . SER A 1 174 ? 13.164 2.871 -20.219 1.00 55.03 174 SER A C 1
ATOM 1399 O O . SER A 1 174 ? 12.216 2.201 -19.801 1.00 55.03 174 SER A O 1
ATOM 1401 N N . VAL A 1 175 ? 13.608 3.961 -19.586 1.00 62.16 175 VAL A N 1
ATOM 1402 C CA . VAL A 1 175 ? 12.994 4.574 -18.388 1.00 62.16 175 VAL A CA 1
ATOM 1403 C C . VAL A 1 175 ? 11.481 4.785 -18.560 1.00 62.16 175 VAL A C 1
ATOM 1405 O O . VAL A 1 175 ? 10.720 4.625 -17.612 1.00 62.16 175 VAL A O 1
ATOM 1408 N N . VAL A 1 176 ? 11.026 5.042 -19.790 1.00 64.31 176 VAL A N 1
ATOM 1409 C CA . VAL A 1 176 ? 9.609 5.206 -20.159 1.00 64.31 176 VAL A CA 1
ATOM 1410 C C . VAL A 1 176 ? 8.776 3.962 -19.825 1.00 64.31 176 VAL A C 1
ATOM 1412 O O . VAL A 1 176 ? 7.699 4.073 -19.243 1.00 64.31 176 VAL A O 1
ATOM 1415 N N . ALA A 1 177 ? 9.279 2.761 -20.128 1.00 68.12 177 ALA A N 1
ATOM 1416 C CA . ALA A 1 177 ? 8.554 1.521 -19.845 1.00 68.12 177 ALA A CA 1
ATOM 1417 C C . ALA A 1 177 ? 8.444 1.242 -18.334 1.00 68.12 177 ALA A C 1
ATOM 1419 O O . ALA A 1 177 ? 7.427 0.717 -17.878 1.00 68.12 177 ALA A O 1
ATOM 1420 N N . ALA A 1 178 ? 9.466 1.609 -17.550 1.00 72.88 178 ALA A N 1
ATOM 1421 C CA . ALA A 1 178 ? 9.402 1.532 -16.089 1.00 72.88 178 ALA A CA 1
ATOM 1422 C C . ALA A 1 178 ? 8.433 2.566 -15.516 1.00 72.88 178 ALA A C 1
ATOM 1424 O O . ALA A 1 178 ? 7.564 2.180 -14.739 1.00 72.88 178 ALA A O 1
ATOM 1425 N N . LYS A 1 179 ? 8.519 3.836 -15.942 1.00 75.44 179 LYS A N 1
ATOM 1426 C CA . LYS A 1 179 ? 7.591 4.900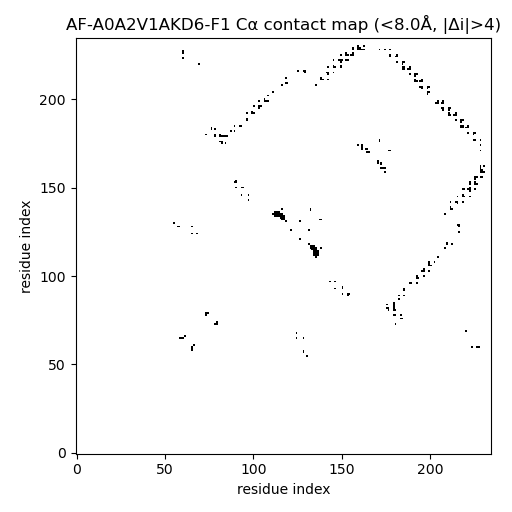 -15.518 1.00 75.44 179 LYS A CA 1
ATOM 1427 C C . LYS A 1 179 ? 6.131 4.502 -15.772 1.00 75.44 179 LYS A C 1
ATOM 1429 O O . LYS A 1 179 ? 5.319 4.622 -14.865 1.00 75.44 179 LYS A O 1
ATOM 1434 N N . CYS A 1 180 ? 5.818 3.916 -16.930 1.00 77.94 180 CYS A N 1
ATOM 1435 C CA . CYS A 1 180 ? 4.462 3.455 -17.251 1.00 77.94 180 CYS A CA 1
ATOM 1436 C C . CYS A 1 180 ? 3.984 2.302 -16.342 1.00 77.94 180 CYS A C 1
ATOM 1438 O O . CYS A 1 180 ? 2.871 2.332 -15.819 1.00 77.94 180 CYS A O 1
ATOM 1440 N N . LYS A 1 181 ? 4.831 1.292 -16.087 1.00 80.38 181 LYS A N 1
ATOM 1441 C CA . LYS A 1 181 ? 4.487 0.192 -15.164 1.00 80.38 181 LYS A CA 1
ATOM 1442 C C . LYS A 1 181 ? 4.306 0.686 -13.727 1.00 80.38 181 LYS A C 1
ATOM 1444 O O . LYS A 1 181 ? 3.356 0.278 -13.068 1.00 80.38 181 LYS A O 1
ATOM 1449 N N . ILE A 1 182 ? 5.201 1.558 -13.261 1.00 83.38 182 ILE A N 1
ATOM 1450 C CA . ILE A 1 182 ? 5.129 2.185 -11.935 1.00 83.38 182 ILE A CA 1
ATOM 1451 C C . ILE A 1 182 ? 3.839 2.989 -11.827 1.00 83.38 182 ILE A C 1
ATOM 1453 O O . ILE A 1 182 ? 3.111 2.815 -10.859 1.00 83.38 182 ILE A O 1
ATOM 1457 N N . TRP A 1 183 ? 3.506 3.790 -12.839 1.00 85.44 183 TRP A N 1
ATOM 1458 C CA . TRP A 1 183 ? 2.251 4.531 -12.869 1.00 85.44 183 TRP A CA 1
ATOM 1459 C C . TRP A 1 183 ? 1.031 3.622 -12.731 1.00 85.44 183 TRP A C 1
ATOM 1461 O O . TRP A 1 183 ? 0.190 3.866 -11.872 1.00 85.44 183 TRP A O 1
ATOM 1471 N N . GLY A 1 184 ? 0.963 2.536 -13.504 1.00 86.00 184 GLY A N 1
ATOM 1472 C CA . GLY A 1 184 ? -0.142 1.584 -13.406 1.00 86.00 184 GLY A CA 1
ATOM 1473 C C . GLY A 1 184 ? -0.276 0.958 -12.013 1.00 86.00 184 GLY A C 1
ATOM 1474 O O . GLY A 1 184 ? -1.385 0.794 -11.509 1.00 86.00 184 GLY A O 1
ATOM 1475 N N . MET A 1 185 ? 0.848 0.659 -11.354 1.00 88.38 185 MET A N 1
ATOM 1476 C CA . MET A 1 185 ? 0.845 0.169 -9.970 1.00 88.38 185 MET A CA 1
ATOM 1477 C C . MET A 1 185 ? 0.394 1.249 -8.984 1.00 88.38 185 MET A C 1
ATOM 1479 O O . MET A 1 185 ? -0.433 0.965 -8.126 1.00 88.38 185 MET A O 1
ATOM 1483 N N . VAL A 1 186 ? 0.882 2.484 -9.124 1.00 89.19 186 VAL A N 1
ATOM 1484 C CA . VAL A 1 186 ? 0.499 3.632 -8.284 1.00 89.19 186 VAL A CA 1
ATOM 1485 C C . VAL A 1 186 ? -0.990 3.952 -8.435 1.00 89.19 186 VAL A C 1
ATOM 1487 O O . VAL A 1 186 ? -1.683 4.144 -7.437 1.00 89.19 186 VAL A O 1
ATOM 1490 N N . SER A 1 187 ? -1.506 3.949 -9.665 1.00 89.06 187 SER A N 1
ATOM 1491 C CA . SER A 1 187 ? -2.928 4.130 -9.963 1.00 89.06 187 SER A CA 1
ATOM 1492 C C . SER A 1 187 ? -3.772 3.0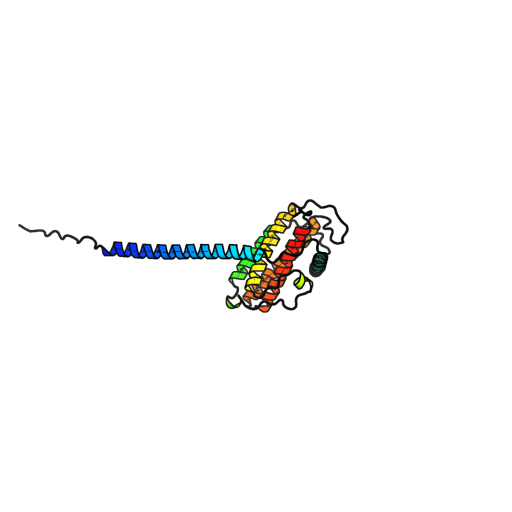41 -9.301 1.00 89.06 187 SER A C 1
ATOM 1494 O O . SER A 1 187 ? -4.740 3.359 -8.610 1.00 89.06 187 SER A O 1
ATOM 1496 N N . HIS A 1 188 ? -3.356 1.776 -9.407 1.00 91.62 188 HIS A N 1
ATOM 1497 C CA . HIS A 1 188 ? -4.026 0.681 -8.712 1.00 91.62 188 HIS A CA 1
ATOM 1498 C C . HIS A 1 188 ? -4.008 0.864 -7.187 1.00 91.62 188 HIS A C 1
ATOM 1500 O O . HIS A 1 188 ? -5.031 0.680 -6.529 1.00 91.62 188 HIS A O 1
ATOM 1506 N N . THR A 1 189 ? -2.877 1.285 -6.614 1.00 93.12 189 THR A N 1
ATOM 1507 C CA . THR A 1 189 ? -2.773 1.567 -5.178 1.00 93.12 189 THR A CA 1
ATOM 1508 C C . THR A 1 189 ? -3.727 2.678 -4.736 1.00 93.12 189 THR A C 1
ATOM 1510 O O . THR A 1 189 ? -4.337 2.564 -3.675 1.00 93.12 189 THR A O 1
ATOM 1513 N N . ASN A 1 190 ? -3.917 3.721 -5.549 1.00 93.19 190 ASN A N 1
ATOM 1514 C CA . ASN A 1 190 ? -4.893 4.778 -5.270 1.00 93.19 190 ASN A CA 1
ATOM 1515 C C . ASN A 1 190 ? -6.322 4.221 -5.159 1.00 93.19 190 ASN A C 1
ATOM 1517 O O . ASN A 1 190 ? -7.052 4.533 -4.215 1.00 93.19 190 ASN A O 1
ATOM 1521 N N . ASP A 1 191 ? -6.716 3.355 -6.094 1.00 94.38 191 ASP A N 1
ATOM 1522 C CA . ASP A 1 191 ? -8.035 2.718 -6.070 1.00 94.38 191 ASP A CA 1
ATOM 1523 C C . ASP A 1 191 ? -8.210 1.820 -4.839 1.00 94.38 191 ASP A C 1
ATOM 1525 O O . ASP A 1 191 ? -9.269 1.826 -4.202 1.00 94.38 191 ASP A O 1
ATOM 1529 N N . LEU A 1 192 ? -7.157 1.096 -4.451 1.00 95.69 192 LEU A N 1
ATOM 1530 C CA . LEU A 1 192 ? -7.157 0.293 -3.232 1.00 95.69 192 LEU A CA 1
ATOM 1531 C C . LEU A 1 192 ? -7.284 1.152 -1.968 1.00 95.69 192 LEU A C 1
ATOM 1533 O O . LEU A 1 192 ? -8.039 0.784 -1.071 1.00 95.69 192 LEU A O 1
ATOM 1537 N N . VAL A 1 193 ? -6.620 2.308 -1.889 1.00 95.94 193 VAL A N 1
ATOM 1538 C CA . VAL A 1 193 ? -6.749 3.219 -0.737 1.00 95.94 193 VAL A CA 1
ATOM 1539 C C . VAL A 1 193 ? -8.172 3.773 -0.619 1.00 95.94 193 VAL A C 1
ATOM 1541 O O . VAL A 1 193 ? -8.741 3.762 0.474 1.00 95.94 193 VAL A O 1
ATOM 1544 N N . LYS A 1 194 ? -8.809 4.156 -1.731 1.00 94.88 194 LYS A N 1
ATOM 1545 C CA . LYS A 1 194 ? -10.228 4.569 -1.733 1.00 94.88 194 LYS A CA 1
ATOM 1546 C C . LYS A 1 194 ? -11.160 3.433 -1.304 1.00 94.88 194 LYS A C 1
ATOM 1548 O O . LYS A 1 194 ? -12.131 3.642 -0.569 1.00 94.88 194 LYS A O 1
ATOM 1553 N N . ARG A 1 195 ? -10.868 2.204 -1.743 1.00 95.44 195 ARG A N 1
ATOM 1554 C CA . ARG A 1 195 ? -11.605 1.007 -1.320 1.00 95.44 195 ARG A CA 1
ATOM 1555 C C . ARG A 1 195 ? -11.415 0.726 0.170 1.00 95.44 195 ARG A C 1
ATOM 1557 O O . ARG A 1 195 ? -12.387 0.376 0.841 1.00 95.44 195 ARG A O 1
ATOM 1564 N N . PHE A 1 196 ? -10.204 0.903 0.691 1.00 95.94 196 PHE A N 1
ATOM 1565 C CA . PHE A 1 196 ? -9.908 0.771 2.113 1.00 95.94 196 PHE A CA 1
ATOM 1566 C C . PHE A 1 196 ? -10.719 1.783 2.919 1.00 95.94 196 PHE A C 1
ATOM 1568 O O . PHE A 1 196 ? -11.461 1.379 3.810 1.00 95.94 196 PHE A O 1
ATOM 1575 N N . GLU A 1 197 ? -10.684 3.064 2.545 1.00 95.38 197 GLU A N 1
ATOM 1576 C CA . GLU A 1 197 ? -11.485 4.109 3.191 1.00 95.38 197 GLU A CA 1
ATOM 1577 C C . GLU A 1 197 ? -12.979 3.747 3.212 1.00 95.38 197 GLU A C 1
ATOM 1579 O O . GLU A 1 197 ? -13.637 3.824 4.251 1.00 95.38 197 GLU A O 1
ATOM 1584 N N . THR A 1 198 ? -13.510 3.279 2.080 1.00 95.38 198 THR A N 1
ATOM 1585 C CA . THR A 1 198 ? -14.905 2.827 1.978 1.00 95.38 198 THR A CA 1
ATOM 1586 C C . THR A 1 198 ? -15.191 1.655 2.923 1.00 95.38 198 THR A C 1
ATOM 1588 O O . THR A 1 198 ? -16.207 1.655 3.614 1.00 95.38 198 THR A O 1
ATOM 1591 N N . SER A 1 199 ? -14.284 0.681 3.007 1.00 94.19 199 SER A N 1
ATOM 1592 C CA . SER A 1 199 ? -14.424 -0.498 3.877 1.00 94.19 199 SER A CA 1
ATOM 1593 C C . SER A 1 199 ? -14.384 -0.119 5.360 1.00 94.19 199 SER A C 1
ATOM 1595 O O . SER A 1 199 ? -15.184 -0.617 6.153 1.00 94.19 199 SER A O 1
ATOM 1597 N N . VAL A 1 200 ? -13.523 0.835 5.726 1.00 93.69 200 VAL A N 1
ATOM 1598 C CA . VAL A 1 200 ? -13.472 1.404 7.077 1.00 93.69 200 VAL A CA 1
ATOM 1599 C C . VAL A 1 200 ? -14.789 2.104 7.420 1.00 93.69 200 VAL A C 1
ATOM 1601 O O . VAL A 1 200 ? -15.352 1.850 8.485 1.00 93.69 200 VAL A O 1
ATOM 1604 N N . ARG A 1 201 ? -15.343 2.914 6.505 1.00 93.62 201 ARG A N 1
ATOM 1605 C CA . ARG A 1 201 ? -16.650 3.578 6.693 1.00 93.62 201 ARG A CA 1
ATOM 1606 C C . ARG A 1 201 ? -17.804 2.585 6.843 1.00 93.62 201 ARG A C 1
ATOM 1608 O O . ARG A 1 201 ? -18.730 2.844 7.607 1.00 93.62 201 ARG A O 1
ATOM 1615 N N . MET A 1 202 ? -17.746 1.453 6.144 1.00 94.88 202 MET A N 1
ATOM 1616 C CA . MET A 1 202 ? -18.719 0.363 6.286 1.00 94.88 202 MET A CA 1
ATOM 1617 C C . MET A 1 202 ? -18.487 -0.496 7.540 1.00 94.88 202 MET A C 1
ATOM 1619 O O . MET A 1 202 ? -19.306 -1.360 7.845 1.00 94.88 202 MET A O 1
ATOM 1623 N N . ASN A 1 203 ? -17.410 -0.246 8.295 1.00 92.50 203 ASN A N 1
ATOM 1624 C CA . ASN A 1 203 ? -16.984 -1.048 9.440 1.00 92.50 203 ASN A CA 1
ATOM 1625 C C . ASN A 1 203 ? -16.832 -2.547 9.076 1.00 92.50 203 ASN A C 1
ATOM 1627 O O . ASN A 1 203 ? -17.179 -3.429 9.865 1.00 92.50 203 ASN A O 1
ATOM 1631 N N . ASP A 1 204 ? -16.248 -2.823 7.908 1.00 93.06 204 ASP A N 1
ATOM 1632 C CA . ASP A 1 204 ? -15.903 -4.169 7.442 1.00 93.06 204 ASP A CA 1
ATOM 1633 C C . ASP A 1 204 ? -14.392 -4.426 7.583 1.00 93.06 204 ASP A C 1
ATOM 1635 O O . ASP A 1 204 ? -13.584 -3.965 6.773 1.00 93.06 204 ASP A O 1
ATOM 1639 N N . ILE A 1 205 ? -14.006 -5.135 8.649 1.00 90.69 205 ILE A N 1
ATOM 1640 C CA . ILE A 1 205 ? -12.596 -5.403 8.965 1.00 90.69 205 ILE A CA 1
ATOM 1641 C C . ILE A 1 205 ? -11.965 -6.426 8.017 1.00 90.69 205 ILE A C 1
ATOM 1643 O O . ILE A 1 205 ? -10.772 -6.337 7.736 1.00 90.69 205 ILE A O 1
ATOM 1647 N N . GLU A 1 206 ? -12.742 -7.384 7.518 1.00 89.94 206 GLU A N 1
ATOM 1648 C CA . GLU A 1 206 ? -12.247 -8.464 6.663 1.00 89.94 206 GLU A CA 1
ATOM 1649 C C . GLU A 1 206 ? -11.849 -7.890 5.303 1.00 89.94 206 GLU A C 1
ATOM 1651 O O . GLU A 1 206 ? -10.694 -8.013 4.879 1.00 89.94 206 GLU A O 1
ATOM 1656 N N . ILE A 1 207 ? -12.749 -7.113 4.690 1.00 91.00 207 ILE A N 1
ATOM 1657 C CA . ILE A 1 207 ? -12.459 -6.417 3.432 1.00 91.00 207 ILE A CA 1
ATOM 1658 C C . ILE A 1 207 ? -11.358 -5.370 3.633 1.00 91.00 207 ILE A C 1
ATOM 1660 O O . ILE A 1 207 ? -10.475 -5.250 2.778 1.00 91.00 207 ILE A O 1
ATOM 1664 N N . ALA A 1 208 ? -11.360 -4.629 4.747 1.00 92.31 208 ALA A N 1
ATOM 1665 C CA . ALA A 1 208 ? -10.311 -3.649 5.029 1.00 92.31 208 ALA A CA 1
ATOM 1666 C C . ALA A 1 208 ? -8.928 -4.312 5.148 1.00 92.31 208 ALA A C 1
ATOM 1668 O O . ALA A 1 208 ? -7.971 -3.838 4.538 1.00 92.31 208 ALA A O 1
ATOM 1669 N N . THR A 1 209 ? -8.832 -5.436 5.860 1.00 91.38 209 THR A N 1
ATOM 1670 C CA . THR A 1 209 ? -7.586 -6.202 6.029 1.00 91.38 209 THR A CA 1
ATOM 1671 C C . THR A 1 209 ? -7.104 -6.773 4.697 1.00 91.38 209 THR A C 1
ATOM 1673 O O . THR A 1 209 ? -5.943 -6.594 4.333 1.00 91.38 209 THR A O 1
ATOM 1676 N N . SER A 1 210 ? -7.999 -7.393 3.923 1.00 90.69 21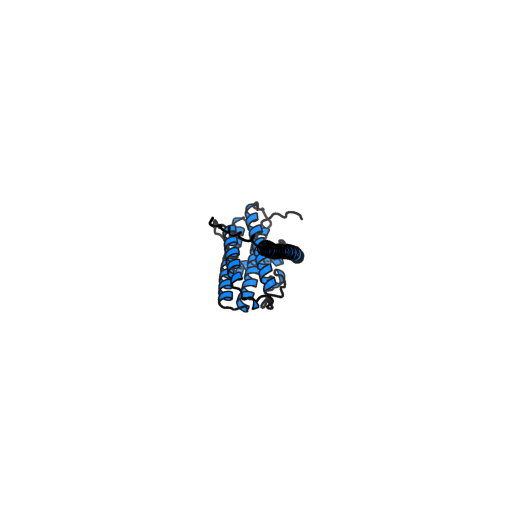0 SER A N 1
ATOM 1677 C CA . SER A 1 210 ? -7.689 -7.900 2.579 1.00 90.69 210 SER A CA 1
ATOM 1678 C C . SER A 1 210 ? -7.206 -6.780 1.646 1.00 90.69 210 SER A C 1
ATOM 1680 O O . SER A 1 210 ? -6.229 -6.940 0.911 1.00 90.69 210 SER A O 1
ATOM 1682 N N . THR A 1 211 ? -7.827 -5.600 1.732 1.00 93.31 211 THR A N 1
ATOM 1683 C CA . THR A 1 211 ? -7.426 -4.422 0.950 1.00 93.31 211 THR A CA 1
ATOM 1684 C C . THR A 1 211 ? -6.053 -3.898 1.382 1.00 93.31 211 THR A C 1
ATOM 1686 O O . THR A 1 211 ? -5.238 -3.575 0.523 1.00 93.31 211 THR A O 1
ATOM 1689 N N . LEU A 1 212 ? -5.744 -3.864 2.682 1.00 92.25 212 LEU A N 1
ATOM 1690 C CA . LEU A 1 212 ? -4.415 -3.479 3.174 1.00 92.25 212 LEU A CA 1
ATOM 1691 C C . LEU A 1 212 ? -3.311 -4.418 2.672 1.00 92.25 212 LEU A C 1
ATOM 1693 O O . LEU A 1 212 ? -2.245 -3.946 2.281 1.00 92.25 212 LEU A O 1
ATOM 1697 N N . TRP A 1 213 ? -3.569 -5.727 2.615 1.00 91.06 213 TRP A N 1
ATOM 1698 C CA . TRP A 1 213 ? -2.628 -6.684 2.023 1.00 91.06 213 TRP A CA 1
ATOM 1699 C C . TRP A 1 213 ? -2.371 -6.410 0.537 1.00 91.06 213 TRP A C 1
ATOM 1701 O O . TRP A 1 213 ? -1.227 -6.478 0.087 1.00 91.06 213 TRP A O 1
ATOM 1711 N N . GLN A 1 214 ? -3.409 -6.040 -0.217 1.00 91.44 214 GLN A N 1
ATOM 1712 C CA . GLN A 1 214 ? -3.272 -5.649 -1.624 1.00 91.44 214 GLN A CA 1
ATOM 1713 C C . GLN A 1 214 ? -2.498 -4.330 -1.778 1.00 91.44 214 GLN A C 1
ATOM 1715 O O . GLN A 1 214 ? -1.648 -4.222 -2.659 1.00 91.44 214 GLN A O 1
ATOM 1720 N N . ILE A 1 215 ? -2.735 -3.346 -0.900 1.00 92.75 215 ILE A N 1
ATOM 1721 C CA . ILE A 1 215 ? -1.977 -2.081 -0.876 1.00 92.75 215 ILE A CA 1
ATOM 1722 C C . ILE A 1 215 ? -0.495 -2.363 -0.622 1.00 92.75 215 ILE A C 1
ATOM 1724 O O . ILE A 1 215 ? 0.371 -1.784 -1.286 1.00 92.75 215 ILE A O 1
ATOM 1728 N N . LEU A 1 216 ? -0.205 -3.265 0.318 1.00 90.56 216 LEU A N 1
ATOM 1729 C CA . LEU A 1 216 ? 1.154 -3.662 0.652 1.00 90.56 216 LEU A CA 1
ATOM 1730 C C . LEU A 1 216 ? 1.851 -4.318 -0.549 1.00 90.56 216 LEU A C 1
ATOM 1732 O O . LEU A 1 216 ? 2.947 -3.902 -0.918 1.00 90.56 216 LEU A O 1
ATOM 1736 N N . GLU A 1 217 ? 1.192 -5.278 -1.205 1.00 89.12 217 GLU A N 1
ATOM 1737 C CA . GLU A 1 217 ? 1.687 -5.924 -2.430 1.00 89.12 217 GLU A CA 1
ATOM 1738 C C . GLU A 1 217 ? 1.983 -4.906 -3.539 1.00 89.12 217 GLU A C 1
ATOM 1740 O O . GLU A 1 217 ? 3.084 -4.893 -4.102 1.00 89.12 217 GLU A O 1
ATOM 1745 N N . ALA A 1 218 ? 1.032 -4.012 -3.816 1.00 90.50 218 ALA A N 1
ATOM 1746 C CA . ALA A 1 218 ? 1.163 -2.992 -4.850 1.00 90.50 218 ALA A CA 1
ATOM 1747 C C . ALA A 1 218 ? 2.327 -2.029 -4.568 1.00 90.50 218 ALA A C 1
ATOM 1749 O O . ALA A 1 218 ? 3.126 -1.724 -5.461 1.00 90.50 218 ALA A O 1
ATOM 1750 N N . SER A 1 219 ? 2.471 -1.593 -3.316 1.00 89.44 219 SER A N 1
ATOM 1751 C CA . SER A 1 219 ? 3.551 -0.698 -2.879 1.00 89.44 219 SER A CA 1
ATOM 1752 C C . SER A 1 219 ? 4.918 -1.376 -2.965 1.00 89.44 219 SER A C 1
ATOM 1754 O O . SER A 1 219 ? 5.872 -0.789 -3.485 1.00 89.44 219 SER A O 1
ATOM 1756 N N . THR A 1 220 ? 5.017 -2.642 -2.553 1.00 87.06 220 THR A N 1
ATOM 1757 C CA . THR A 1 220 ? 6.264 -3.405 -2.659 1.00 87.06 220 THR A CA 1
ATOM 1758 C C . THR A 1 220 ? 6.681 -3.619 -4.117 1.00 87.06 220 THR A C 1
ATOM 1760 O O . THR A 1 220 ? 7.863 -3.454 -4.440 1.00 87.06 220 THR A O 1
ATOM 1763 N N . PHE A 1 221 ? 5.744 -3.909 -5.027 1.00 86.25 221 PHE A N 1
ATOM 1764 C CA . PHE A 1 221 ? 6.056 -4.006 -6.458 1.00 86.25 221 PHE A CA 1
ATOM 1765 C C . PHE A 1 221 ? 6.401 -2.658 -7.097 1.00 86.25 221 PHE A C 1
ATOM 1767 O O . PHE A 1 221 ? 7.280 -2.612 -7.963 1.00 86.25 221 PHE A O 1
ATOM 1774 N N . THR A 1 222 ? 5.785 -1.565 -6.641 1.00 85.94 222 THR A N 1
ATOM 1775 C CA . THR A 1 222 ? 6.139 -0.196 -7.056 1.00 85.94 222 THR A CA 1
ATOM 1776 C C . THR A 1 222 ? 7.596 0.098 -6.704 1.00 85.94 222 THR A C 1
ATOM 1778 O O . THR A 1 222 ? 8.392 0.438 -7.584 1.00 85.94 222 THR A O 1
ATOM 1781 N N . ARG A 1 223 ? 7.982 -0.133 -5.439 1.00 84.38 223 ARG A N 1
ATOM 1782 C CA . ARG A 1 223 ? 9.369 0.004 -4.974 1.00 84.38 223 ARG A CA 1
ATOM 1783 C C . ARG A 1 223 ? 10.321 -0.855 -5.798 1.00 84.38 223 ARG A C 1
ATOM 1785 O O . ARG A 1 223 ? 11.347 -0.367 -6.262 1.00 84.38 223 ARG A O 1
ATOM 1792 N N . PHE A 1 224 ? 9.992 -2.133 -5.975 1.00 78.69 224 PHE A N 1
ATOM 1793 C CA . PHE A 1 224 ? 10.847 -3.066 -6.703 1.00 78.69 224 PHE A CA 1
ATOM 1794 C C . PHE A 1 224 ? 11.067 -2.627 -8.155 1.00 78.69 224 PHE A C 1
ATOM 1796 O O . PHE A 1 224 ? 12.206 -2.573 -8.617 1.00 78.69 224 PHE A O 1
ATOM 1803 N N . THR A 1 225 ? 10.000 -2.236 -8.851 1.00 78.75 225 THR A N 1
ATOM 1804 C CA . THR A 1 225 ? 10.077 -1.767 -10.242 1.00 78.75 225 THR A CA 1
ATOM 1805 C C . THR A 1 225 ? 10.912 -0.494 -10.364 1.00 78.75 225 THR A C 1
ATOM 1807 O O . THR A 1 225 ? 11.671 -0.358 -11.322 1.00 78.75 225 THR A O 1
ATOM 1810 N N . ALA A 1 226 ? 10.830 0.408 -9.382 1.00 76.50 226 ALA A N 1
ATOM 1811 C CA . ALA A 1 226 ? 11.662 1.605 -9.345 1.00 76.50 226 ALA A CA 1
ATOM 1812 C C . ALA A 1 226 ? 13.147 1.296 -9.080 1.00 76.50 226 ALA A C 1
ATOM 1814 O O . ALA A 1 226 ? 14.026 1.933 -9.655 1.00 76.50 226 ALA A O 1
ATOM 1815 N N . LEU A 1 227 ? 13.446 0.277 -8.267 1.00 72.62 227 LEU A N 1
ATOM 1816 C CA . LEU A 1 227 ? 14.820 -0.148 -7.980 1.00 72.62 227 LEU A CA 1
ATOM 1817 C C . LEU A 1 227 ? 15.468 -0.960 -9.109 1.00 72.62 227 LEU A C 1
ATOM 1819 O O . LEU A 1 227 ? 16.684 -0.886 -9.255 1.00 72.62 227 LEU A O 1
ATOM 1823 N N . LEU A 1 228 ? 14.694 -1.683 -9.930 1.00 65.25 228 LEU A N 1
ATOM 1824 C CA . LEU A 1 228 ? 15.209 -2.436 -11.088 1.00 65.25 228 LEU A CA 1
ATOM 1825 C C . LEU A 1 228 ? 15.992 -1.571 -12.083 1.00 65.25 228 LEU A C 1
ATOM 1827 O O . LEU A 1 228 ? 16.810 -2.090 -12.840 1.00 65.25 228 LEU A O 1
ATOM 1831 N N . GLY A 1 229 ? 15.737 -0.266 -12.108 1.00 50.31 229 GLY A N 1
ATOM 1832 C CA . GLY A 1 229 ? 16.483 0.647 -12.955 1.00 50.31 229 GLY A CA 1
ATOM 1833 C C . GLY A 1 229 ? 17.871 1.013 -12.410 1.00 50.31 229 GLY A C 1
ATOM 1834 O O . GLY A 1 229 ? 18.718 1.442 -13.188 1.00 50.31 229 GLY A O 1
ATOM 1835 N N . LYS A 1 230 ? 18.162 0.831 -11.114 1.00 52.78 230 LYS A N 1
ATOM 1836 C CA . LYS A 1 230 ? 19.475 1.202 -10.572 1.00 52.78 230 LYS A CA 1
ATOM 1837 C C . LYS A 1 230 ? 20.546 0.226 -11.086 1.00 52.78 230 LYS A C 1
ATOM 1839 O O . LYS A 1 230 ? 20.405 -0.978 -10.865 1.00 52.78 230 LYS A O 1
ATOM 1844 N N . PRO A 1 231 ? 21.634 0.697 -11.731 1.00 43.66 231 PRO A N 1
ATOM 1845 C CA . PRO A 1 231 ? 22.815 -0.141 -11.894 1.00 43.66 231 PRO A CA 1
ATOM 1846 C C . PRO A 1 231 ? 23.281 -0.542 -10.493 1.00 43.66 231 PRO A C 1
ATOM 1848 O O . PRO A 1 231 ? 23.243 0.289 -9.588 1.00 43.66 231 PRO A O 1
ATOM 1851 N N . ASN A 1 232 ? 23.637 -1.818 -10.308 1.00 43.84 232 ASN A N 1
ATOM 1852 C CA . ASN A 1 232 ? 24.087 -2.368 -9.030 1.00 43.84 232 ASN A CA 1
ATOM 1853 C C . ASN A 1 232 ? 25.092 -1.413 -8.371 1.00 43.84 232 ASN A C 1
ATOM 1855 O O . ASN A 1 232 ? 26.259 -1.385 -8.750 1.00 43.84 232 ASN A O 1
ATOM 1859 N N . LEU A 1 233 ? 24.641 -0.630 -7.392 1.00 37.12 233 LEU A N 1
ATOM 1860 C CA . LEU A 1 233 ? 25.547 -0.038 -6.430 1.00 37.12 233 LEU A CA 1
ATOM 1861 C C . LEU A 1 233 ? 25.918 -1.191 -5.513 1.00 37.12 233 LEU A C 1
ATOM 1863 O O . LEU A 1 233 ? 25.081 -1.703 -4.768 1.00 37.12 233 LEU A O 1
ATOM 1867 N N . GLU A 1 234 ? 27.145 -1.660 -5.711 1.00 31.50 234 GLU A N 1
ATOM 1868 C CA . GLU A 1 234 ? 27.861 -2.542 -4.804 1.00 31.50 234 GLU A CA 1
ATOM 1869 C C . GLU A 1 234 ? 27.578 -2.109 -3.358 1.00 31.50 234 GLU A C 1
ATOM 1871 O O . GLU A 1 234 ? 27.710 -0.932 -3.012 1.00 31.50 234 GLU A O 1
ATOM 1876 N N . VAL A 1 235 ? 27.100 -3.066 -2.558 1.00 30.34 235 VAL A N 1
ATOM 1877 C CA . VAL A 1 235 ? 27.006 -2.958 -1.097 1.00 30.34 235 VAL A CA 1
ATOM 1878 C C . VAL A 1 235 ? 28.401 -3.100 -0.512 1.00 30.34 235 VAL A C 1
ATOM 1880 O O . VAL A 1 235 ? 29.103 -4.039 -0.952 1.00 30.34 235 VAL A O 1
#

Solvent-accessible surface area (backbone atoms only — not comparable to full-atom values): 13564 Å² total; per-residue (Å²): 136,88,83,80,82,80,82,76,78,75,76,83,68,72,66,60,62,58,50,52,52,52,55,50,53,52,50,50,51,51,50,50,50,51,52,50,48,52,50,49,49,50,52,50,49,53,50,49,55,59,57,62,62,70,75,62,80,69,76,62,92,82,39,68,68,55,53,51,38,50,49,55,50,37,54,74,69,63,46,79,72,54,79,61,92,67,93,65,64,60,62,64,51,49,50,52,42,51,51,54,43,54,57,39,55,73,64,49,61,76,83,47,55,70,34,76,38,70,76,79,82,61,50,76,50,49,66,71,69,47,81,93,45,68,23,38,47,56,48,54,54,48,37,56,53,35,47,55,49,22,46,55,28,51,67,52,40,81,75,38,64,79,67,84,79,73,99,49,99,75,53,58,85,39,67,61,48,41,53,35,43,39,47,54,34,52,54,51,35,43,55,38,44,54,49,29,37,51,23,42,75,69,69,36,65,66,63,26,48,55,32,50,54,51,38,38,53,34,29,50,50,34,22,49,56,31,49,68,47,51,72,85,74,81,128

Organism: NCBI:txid1231522